Protein AF-0000000084669237 (afdb_homodimer)

Organism: Exserohilum turcicum (strain 28A) (NCBI:txid671987)

Nearest PDB structures (foldseek):
  3o2r-assembly2_D  TM=8.682E-01  e=1.484E-05  Campylobacter jejuni subsp. jejuni NCTC 11168 = ATCC 700819
  3n3w-assembly1_B  TM=8.280E-01  e=2.223E-05  Campylobacter jejuni subsp. jejuni NCTC 11168 = ATCC 700819
  9h4a-assembly1_B  TM=8.274E-01  e=2.721E-05  Arabidopsis thaliana
  6v5c-assembly1_A  TM=7.341E-01  e=4.710E-03  Homo sapiens
  3rv0-assembly1_A  TM=7.248E-01  e=1.057E-02  Vanderwaltozyma polyspora DSM 70294

Solvent-accessible surface area (backbone atoms only — not comparable to full-atom values): 15404 Å² total; per-residue (Å²): 126,83,77,84,43,68,42,65,48,31,69,46,81,70,83,51,58,64,41,55,54,37,17,31,23,35,62,42,14,30,70,69,27,91,85,39,83,67,56,54,58,32,16,50,55,38,14,57,38,5,45,28,49,50,45,33,65,54,33,54,63,42,58,75,65,69,61,53,55,67,54,49,54,47,46,46,54,59,60,67,24,49,70,46,28,22,49,41,22,54,75,57,49,51,56,79,63,48,43,56,36,76,83,63,73,75,77,76,51,52,66,58,30,18,38,31,50,23,2,43,48,22,29,49,25,59,63,63,68,57,36,60,69,58,45,49,51,29,38,54,55,48,49,58,82,62,127,125,83,78,85,42,69,41,64,48,33,70,45,80,70,85,52,56,65,41,56,55,38,16,32,25,35,62,43,14,29,70,69,27,90,86,40,82,66,55,53,58,30,16,50,55,39,15,56,39,6,45,28,49,49,45,32,66,55,34,54,62,42,59,76,66,69,60,53,54,68,55,48,54,49,47,45,55,59,58,69,25,48,70,47,28,22,49,39,22,54,74,59,50,52,57,79,63,48,43,56,36,78,82,63,72,75,77,77,51,50,68,57,30,18,39,32,51,22,2,43,48,24,30,48,26,60,63,62,70,57,38,61,68,60,44,50,51,30,38,54,54,47,49,60,82,61,129

pLDDT: mean 93.53, std 9.72, range [38.75, 98.88]

Sequence (294 aa):
MTERSVETILKYHFSNHELLEEALLAAGASVSSKDIQGDAKGNKRLALLGDSVLQEAVLEPWYNSKESTEEGHNRVKSLCGNKRLKEIAQRSGISDFIAKNPCQEGQVPQETAASTVEALVGAVYIDCGEDISKVHQVLEAIDFFKEMTERSVETILKYHFSNHELLEEALLAAGASVSSKDIQGDAKGNKRLALLGDSVLQEAVLEPWYNSKESTEEGHNRVKSLCGNKRLKEIAQRSGISDFIAKNPCQEGQVPQETAASTVEALVGAVYIDCGEDISKVHQVLEAIDFFKE

InterPro domains:
  IPR000999 Ribonuclease III domain [PF14622] (38-131)
  IPR000999 Ribonuclease III domain [PS50142] (3-129)
  IPR000999 Ribonuclease III domain [SM00535] (18-147)
  IPR000999 Ribonuclease III domain [cd00593] (43-140)
  IPR036389 Ribonuclease III, endonuclease domain superfamily [G3DSA:1.10.1520.10] (4-144)
  IPR036389 Ribonuclease III, endonuclease domain superfamily [SSF69065] (5-139)

Radius of gyration: 20.7 Å; Cα contacts (8 Å, |Δi|>4): 474; chains: 2; bounding box: 37×71×41 Å

Secondary structure (DSSP, 8-state):
-----HHHHHT---SSHHHHHHHTB-TTHHHH-TT--S-TTTTHHHHHHHHHHHHHHHHHHHHHHT--HHHHHHHHHHHHSHHHHHHHHHHHTGGGG-B--TT--SSPPHHHHHHHHHHHHHHHHHHTTS-HHHHHHHHHHTTTT--/-----HHHHHT---SSHHHHHHHTB-TTHHHH-TT--S-TTTTHHHHHHHHHHHHHHHHHHHHHHT--HHHHHHHHHHHHSHHHHHHHHHHHTGGGG-B--TT--SSPPHHHHHHHHHHHHHHHHHHTTS-HHHHHHHHHHTTTT--

Structure (mmCIF, N/CA/C/O backbone):
data_AF-0000000084669237-model_v1
#
loop_
_entity.id
_entity.type
_entity.pdbx_description
1 polymer 'RNase III domain-containing protein'
#
loop_
_atom_site.group_PDB
_atom_site.id
_atom_site.type_symbol
_atom_site.label_atom_id
_atom_site.label_alt_id
_atom_site.label_comp_id
_atom_site.label_asym_id
_atom_site.label_entity_id
_atom_site.label_seq_id
_atom_site.pdbx_PDB_ins_code
_atom_site.Cartn_x
_atom_site.Cartn_y
_atom_site.Cartn_z
_atom_site.occupancy
_atom_site.B_iso_or_equiv
_atom_site.auth_seq_id
_atom_site.auth_comp_id
_atom_site.auth_asym_id
_atom_site.auth_atom_id
_atom_sit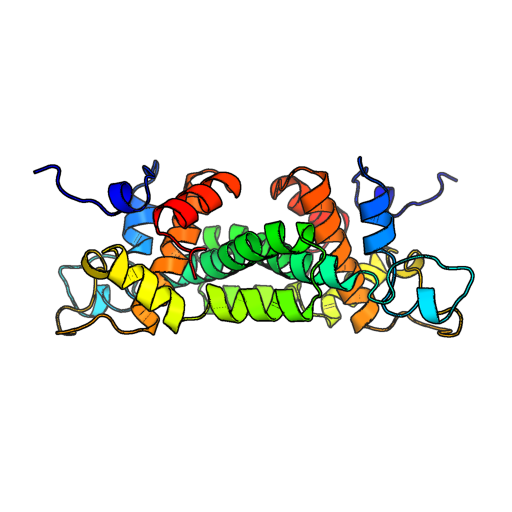e.pdbx_PDB_model_num
ATOM 1 N N . MET A 1 1 ? -21.984 30.344 11.141 1 38.75 1 MET A N 1
ATOM 2 C CA . MET A 1 1 ? -21.312 29.75 10 1 38.75 1 MET A CA 1
ATOM 3 C C . MET A 1 1 ? -20.484 28.531 10.438 1 38.75 1 MET A C 1
ATOM 5 O O . MET A 1 1 ? -19.625 28.656 11.312 1 38.75 1 MET A O 1
ATOM 9 N N . THR A 1 2 ? -20.984 27.344 10.336 1 49.69 2 THR A N 1
ATOM 10 C CA . THR A 1 2 ? -20.391 26.172 10.977 1 49.69 2 THR A CA 1
ATOM 11 C C . THR A 1 2 ? -18.922 26.031 10.602 1 49.69 2 THR A C 1
ATOM 13 O O . THR A 1 2 ? -18.547 26.188 9.438 1 49.69 2 THR A O 1
ATOM 16 N N . GLU A 1 3 ? -18 26.453 11.508 1 62.19 3 GLU A N 1
ATOM 17 C CA . GLU A 1 3 ? -16.547 26.5 11.297 1 62.19 3 GLU A CA 1
ATOM 18 C C . GLU A 1 3 ? -16.078 25.281 10.5 1 62.19 3 GLU A C 1
ATOM 20 O O . GLU A 1 3 ? -16.469 24.156 10.797 1 62.19 3 GLU A O 1
ATOM 25 N N . ARG A 1 4 ? -15.859 25.469 9.156 1 80 4 ARG A N 1
ATOM 26 C CA . ARG A 1 4 ? -15.32 24.438 8.289 1 80 4 ARG A CA 1
ATOM 27 C C . ARG A 1 4 ? -14.031 23.844 8.859 1 80 4 ARG A C 1
ATOM 29 O O . ARG A 1 4 ? -13.102 24.594 9.195 1 80 4 ARG A O 1
ATOM 36 N N . SER A 1 5 ? -14.156 22.641 9.25 1 91.88 5 SER A N 1
ATOM 37 C CA . SER A 1 5 ? -13 21.906 9.742 1 91.88 5 SER A CA 1
ATOM 38 C C . SER A 1 5 ? -12.547 20.859 8.727 1 91.88 5 SER A C 1
ATOM 40 O O . SER A 1 5 ? -13.266 20.547 7.773 1 91.88 5 SER A O 1
ATOM 42 N N . VAL A 1 6 ? -11.352 20.438 8.781 1 96.75 6 VAL A N 1
ATOM 43 C CA . VAL A 1 6 ? -10.844 19.359 7.938 1 96.75 6 VAL A CA 1
ATOM 44 C C . VAL A 1 6 ? -11.734 18.125 8.086 1 96.75 6 VAL A C 1
ATOM 46 O O . VAL A 1 6 ? -11.977 17.422 7.109 1 96.75 6 VAL A O 1
ATOM 49 N N . GLU A 1 7 ? -12.234 17.938 9.234 1 98.12 7 GLU A N 1
ATOM 50 C CA . GLU A 1 7 ? -13.117 16.797 9.484 1 98.12 7 GLU A CA 1
ATOM 51 C C . GLU A 1 7 ? -14.406 16.906 8.68 1 98.12 7 GLU A C 1
ATOM 53 O O . GLU A 1 7 ? -14.945 15.906 8.227 1 98.12 7 GLU A O 1
ATOM 58 N N . THR A 1 8 ? -14.906 18.156 8.531 1 97.75 8 THR A N 1
ATOM 59 C CA . THR A 1 8 ? -16.078 18.359 7.699 1 97.75 8 THR A CA 1
ATOM 60 C C . THR A 1 8 ? -15.766 18.062 6.238 1 97.75 8 THR A C 1
ATOM 62 O O . THR A 1 8 ? -16.562 17.438 5.535 1 97.75 8 THR A O 1
ATOM 65 N N . ILE A 1 9 ? -14.594 18.484 5.816 1 98 9 ILE A N 1
ATOM 66 C CA . ILE A 1 9 ? -14.164 18.234 4.445 1 98 9 ILE A CA 1
ATOM 67 C C . ILE A 1 9 ? -14.062 16.734 4.199 1 98 9 ILE A C 1
ATOM 69 O O . ILE A 1 9 ? -14.539 16.234 3.174 1 98 9 ILE A O 1
ATOM 73 N N . LEU A 1 10 ? -13.508 16 5.133 1 98.56 10 LEU A N 1
ATOM 74 C CA . LEU A 1 10 ? -13.258 14.57 5.008 1 98.56 10 LEU A CA 1
ATOM 75 C C . LEU A 1 10 ? -14.523 13.766 5.289 1 98.56 10 LEU A C 1
ATOM 77 O O . LEU A 1 10 ? -14.57 12.562 5.008 1 98.56 10 LEU A O 1
ATOM 81 N N . LYS A 1 11 ? -15.523 14.461 5.809 1 98.44 11 LYS A N 1
ATOM 82 C CA . LYS A 1 11 ? -16.703 13.758 6.312 1 98.44 11 LYS A CA 1
ATOM 83 C C . LYS A 1 11 ? -16.297 12.609 7.23 1 98.44 11 LYS A C 1
ATOM 85 O O . LYS A 1 11 ? -16.812 11.492 7.098 1 98.44 11 LYS A O 1
ATOM 90 N N . TYR A 1 12 ? -15.367 12.883 8.07 1 98.44 12 TYR A N 1
ATOM 91 C CA . TYR A 1 12 ? -14.805 11.922 9.008 1 98.44 12 TYR A CA 1
ATOM 92 C C . TYR A 1 12 ? -14.453 12.594 10.328 1 98.44 12 TYR A C 1
ATOM 94 O O . TYR A 1 12 ? -13.828 13.664 10.344 1 98.44 12 TYR A O 1
ATOM 102 N N . HIS A 1 13 ? -14.828 12.008 11.414 1 98.06 13 HIS A N 1
ATOM 103 C CA . HIS A 1 13 ? -14.508 12.539 12.742 1 98.06 13 HIS A CA 1
ATOM 104 C C . HIS A 1 13 ? -13.453 11.688 13.43 1 98.06 13 HIS A C 1
ATOM 106 O O . HIS A 1 13 ? -13.664 10.492 13.672 1 98.06 13 HIS A O 1
ATOM 112 N N . PHE A 1 14 ? -12.406 12.289 13.773 1 98.31 14 PHE A N 1
ATOM 113 C CA . PHE A 1 14 ? -11.289 11.578 14.391 1 98.31 14 PHE A CA 1
ATOM 114 C C . PHE A 1 14 ? -11.586 11.266 15.852 1 98.31 14 PHE A C 1
ATOM 116 O O . PHE A 1 14 ? -12.031 12.141 16.609 1 98.31 14 PHE A O 1
ATOM 123 N N . SER A 1 15 ? -11.375 10.055 16.219 1 98.31 15 SER A N 1
ATOM 124 C CA . SER A 1 15 ? -11.359 9.695 17.625 1 98.31 15 SER A CA 1
ATOM 125 C C . SER A 1 15 ? -10.102 10.211 18.312 1 98.31 15 SER A C 1
ATOM 127 O O . SER A 1 15 ? -10.156 10.711 19.438 1 98.31 15 SER A O 1
ATOM 129 N N . ASN A 1 16 ? -8.945 10.039 17.672 1 97.69 16 ASN A N 1
ATOM 130 C CA . ASN A 1 16 ? -7.66 10.562 18.109 1 97.69 16 ASN A CA 1
ATOM 131 C C . ASN A 1 16 ? -7.273 11.82 17.344 1 97.69 16 ASN A C 1
ATOM 133 O O . ASN A 1 16 ? -6.707 11.734 16.25 1 97.69 16 ASN A O 1
ATOM 137 N N . HIS A 1 17 ? -7.492 12.891 17.938 1 97.25 17 HIS A N 1
ATOM 138 C CA . HIS A 1 17 ? -7.277 14.164 17.25 1 97.25 17 HIS A CA 1
ATOM 139 C C . HIS A 1 17 ? -5.789 14.422 17.031 1 97.25 17 HIS A C 1
ATOM 141 O O . HIS A 1 17 ? -5.418 15.219 16.156 1 97.25 17 HIS A O 1
ATOM 147 N N . GLU A 1 18 ? -4.938 13.75 17.766 1 97 18 GLU A N 1
ATOM 148 C CA . GLU A 1 18 ? -3.502 13.906 17.562 1 97 18 GLU A CA 1
ATOM 149 C C . GLU A 1 18 ? -3.088 13.438 16.172 1 97 18 GLU A C 1
ATOM 151 O O . GLU A 1 18 ? -2.143 13.977 15.586 1 97 18 GLU A O 1
ATOM 156 N N . LEU A 1 19 ? -3.781 12.438 15.664 1 98.12 19 LEU A N 1
ATOM 157 C CA . LEU A 1 19 ? -3.51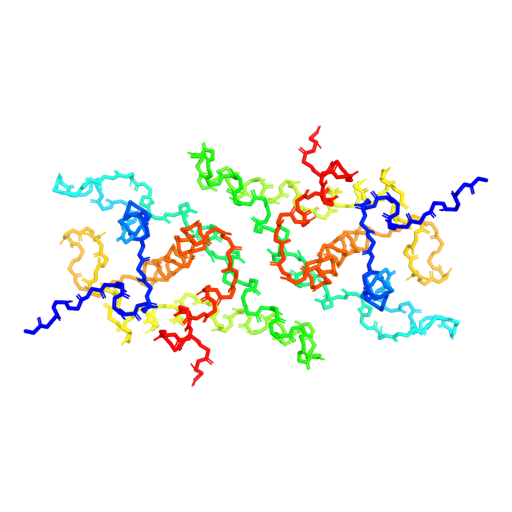6 11.953 14.312 1 98.12 19 LEU A CA 1
ATOM 158 C C . LEU A 1 19 ? -3.801 13.039 13.281 1 98.12 19 LEU A C 1
ATOM 160 O O . LEU A 1 19 ? -3.025 13.227 12.344 1 98.12 19 LEU A O 1
ATOM 164 N N . LEU A 1 20 ? -4.918 13.719 13.484 1 98.19 20 LEU A N 1
ATOM 165 C CA . LEU A 1 20 ? -5.273 14.812 12.578 1 98.19 20 LEU A CA 1
ATOM 166 C C . LEU A 1 20 ? -4.25 15.938 12.656 1 98.19 20 LEU A C 1
ATOM 168 O O . LEU A 1 20 ? -3.809 16.453 11.625 1 98.19 20 LEU A O 1
ATOM 172 N N . GLU A 1 21 ? -3.857 16.297 13.844 1 96.88 21 GLU A N 1
ATOM 173 C CA . GLU A 1 21 ? -2.869 17.359 14.039 1 96.88 21 GLU A CA 1
ATOM 174 C C . GLU A 1 21 ? -1.545 17 13.367 1 96.88 21 GLU A C 1
ATOM 176 O O . GLU A 1 21 ? -0.938 17.844 12.695 1 96.88 21 GLU A O 1
ATOM 181 N N . GLU A 1 22 ? -1.129 15.773 13.555 1 97.31 22 GLU A N 1
ATOM 182 C CA . GLU A 1 22 ? 0.102 15.32 12.906 1 97.31 22 GLU A CA 1
ATOM 183 C C . GLU A 1 22 ? -0.018 15.375 11.391 1 97.31 22 GLU A C 1
ATOM 185 O O . GLU A 1 22 ? 0.912 15.797 10.703 1 97.31 22 GLU A O 1
ATOM 190 N N . ALA A 1 23 ? -1.169 14.93 10.836 1 98.5 23 ALA A N 1
ATOM 191 C CA . ALA A 1 23 ? -1.369 14.875 9.391 1 98.5 23 ALA A CA 1
ATOM 192 C C . ALA A 1 23 ? -1.274 16.266 8.773 1 98.5 23 ALA A C 1
ATOM 194 O O . ALA A 1 23 ? -0.816 16.406 7.633 1 98.5 23 ALA A O 1
ATOM 195 N N . LEU A 1 24 ? -1.649 17.281 9.555 1 97.69 24 LEU A N 1
ATOM 196 C CA . LEU A 1 24 ? -1.737 18.641 9.016 1 97.69 24 LEU A CA 1
ATOM 197 C C . LEU A 1 24 ? -0.441 19.406 9.266 1 97.69 24 LEU A C 1
ATOM 199 O O . LEU A 1 24 ? -0.297 20.547 8.82 1 97.69 24 LEU A O 1
ATOM 203 N N . LEU A 1 25 ? 0.501 18.812 9.898 1 96.62 25 LEU A N 1
ATOM 204 C CA . LEU A 1 25 ? 1.749 19.484 10.242 1 96.62 25 LEU A CA 1
ATOM 205 C C . LEU A 1 25 ? 2.787 19.312 9.141 1 96.62 25 LEU A C 1
ATOM 207 O O . LEU A 1 25 ? 3.328 18.219 8.969 1 96.62 25 LEU A O 1
ATOM 211 N N . ALA A 1 26 ? 3.096 20.297 8.43 1 95 26 ALA A N 1
ATOM 212 C CA . ALA A 1 26 ? 4.117 20.25 7.387 1 95 26 ALA A CA 1
ATOM 213 C C . ALA A 1 26 ? 5.496 19.984 7.984 1 95 26 ALA A C 1
ATOM 215 O O . ALA A 1 26 ? 5.816 20.484 9.07 1 95 26 ALA A O 1
ATOM 216 N N . ALA A 1 27 ? 6.305 19.328 7.234 1 92.38 27 ALA A N 1
ATOM 217 C CA . ALA A 1 27 ? 7.684 19.094 7.656 1 92.38 27 ALA A CA 1
ATOM 218 C C . ALA A 1 27 ? 8.43 20.406 7.844 1 92.38 27 ALA A C 1
ATOM 220 O O . ALA A 1 27 ? 8.344 21.297 6.996 1 92.38 27 ALA A O 1
ATOM 221 N N . GLY A 1 28 ? 9.07 20.531 8.984 1 90.44 28 GLY A N 1
ATOM 222 C CA . GLY A 1 28 ? 9.891 21.703 9.25 1 90.44 28 GLY A CA 1
ATOM 223 C C . GLY A 1 28 ? 9.117 22.844 9.875 1 90.44 28 GLY A C 1
ATOM 224 O O . GLY A 1 28 ? 9.711 23.828 10.312 1 90.44 28 GLY A O 1
ATOM 225 N N . ALA A 1 29 ? 7.82 22.766 9.914 1 88.75 29 ALA A N 1
ATOM 226 C CA . ALA A 1 29 ? 6.992 23.875 10.406 1 88.75 29 ALA A CA 1
ATOM 227 C C . ALA A 1 29 ? 7.301 24.172 11.875 1 88.75 29 ALA A C 1
ATOM 229 O O . ALA A 1 29 ? 7.402 25.344 12.266 1 88.75 29 ALA A O 1
ATOM 230 N N . SER A 1 30 ? 7.484 23.141 12.664 1 87.19 30 SER A N 1
ATOM 231 C CA . SER A 1 30 ? 7.711 23.312 14.094 1 87.19 30 SER A CA 1
ATOM 232 C C . SER A 1 30 ? 9.094 23.891 14.367 1 87.19 30 SER A C 1
ATOM 234 O O . SER A 1 30 ? 9.336 24.453 15.445 1 87.19 30 SER A O 1
ATOM 236 N N . VAL A 1 31 ? 9.93 23.734 13.469 1 86.19 31 VAL A N 1
ATOM 237 C CA . VAL A 1 31 ? 11.289 24.25 13.602 1 86.19 31 VAL A CA 1
ATOM 238 C C . VAL A 1 31 ? 11.312 25.719 13.219 1 86.19 31 VAL A C 1
ATOM 240 O O . VAL A 1 31 ? 12.008 26.531 13.852 1 86.19 31 VAL A O 1
ATOM 243 N N . SER A 1 32 ? 10.547 26 12.281 1 85.31 32 SER A N 1
ATOM 244 C CA . SER A 1 32 ? 10.578 27.344 11.703 1 85.31 32 SER A CA 1
ATOM 245 C C . SER A 1 32 ? 9.75 28.328 12.523 1 85.31 32 SER A C 1
ATOM 247 O O . SER A 1 32 ? 9.922 29.547 12.406 1 85.31 32 SER A O 1
ATOM 249 N N . SER A 1 33 ? 8.852 27.797 13.312 1 82.44 33 SER A N 1
ATOM 250 C CA . SER A 1 33 ? 8 28.656 14.117 1 82.44 33 SER A CA 1
ATOM 251 C C . SER A 1 33 ? 7.898 28.156 15.555 1 82.44 33 SER A C 1
ATOM 253 O O . SER A 1 33 ? 7.543 27 15.789 1 82.44 33 SER A O 1
ATOM 255 N N . LYS A 1 34 ? 8.117 28.969 16.484 1 81.5 34 LYS A N 1
ATOM 256 C CA . LYS A 1 34 ? 8.078 28.594 17.891 1 81.5 34 LYS A CA 1
ATOM 257 C C . LYS A 1 34 ? 6.645 28.344 18.359 1 81.5 34 LYS A C 1
ATOM 259 O O . LYS A 1 34 ? 6.418 27.688 19.375 1 81.5 34 LYS A O 1
ATOM 264 N N . ASP A 1 35 ? 5.707 28.859 17.547 1 85.69 35 ASP A N 1
ATOM 265 C CA . ASP A 1 35 ? 4.309 28.766 17.953 1 85.69 35 ASP A CA 1
ATOM 266 C C . ASP A 1 35 ? 3.707 27.422 17.531 1 85.69 35 ASP A C 1
ATOM 268 O O . ASP A 1 35 ? 2.617 27.062 17.969 1 85.69 35 ASP A O 1
ATOM 272 N N . ILE A 1 36 ? 4.414 26.844 16.641 1 84.62 36 ILE A N 1
ATOM 273 C CA . ILE A 1 36 ? 3.934 25.562 16.156 1 84.62 36 ILE A CA 1
ATOM 274 C C . ILE A 1 36 ? 4.695 24.438 16.844 1 84.62 36 ILE A C 1
ATOM 276 O O . ILE A 1 36 ? 5.926 24.375 16.781 1 84.62 36 ILE A O 1
ATOM 280 N N . GLN A 1 37 ? 3.941 23.5 17.469 1 83.88 37 GLN A N 1
ATOM 281 C CA . GLN A 1 37 ? 4.555 22.375 18.156 1 83.88 37 GLN A CA 1
ATOM 282 C C . GLN A 1 37 ? 4.426 21.094 17.328 1 83.88 37 GLN A C 1
ATOM 284 O O . GLN A 1 37 ? 3.484 20.938 16.547 1 83.88 37 GLN A O 1
ATOM 289 N N . GLY A 1 38 ? 5.422 20.188 17.547 1 86.44 38 GLY A N 1
ATOM 290 C CA . GLY A 1 38 ? 5.359 18.906 16.859 1 86.44 38 GLY A CA 1
ATOM 291 C C . GLY A 1 38 ? 6.719 18.422 16.406 1 86.44 38 GLY A C 1
ATOM 292 O O . GLY A 1 38 ? 7.734 19.078 16.625 1 86.44 38 GLY A O 1
ATOM 293 N N . ASP A 1 39 ? 6.617 17.281 15.805 1 87.06 39 ASP A N 1
ATOM 294 C CA . ASP A 1 39 ? 7.828 16.656 15.297 1 87.06 39 ASP A CA 1
ATOM 295 C C . ASP A 1 39 ? 8.414 17.438 14.125 1 87.06 39 ASP A C 1
ATOM 297 O O . ASP A 1 39 ? 7.672 17.922 13.258 1 87.06 39 ASP A O 1
ATOM 301 N N . ALA A 1 40 ? 9.68 17.625 14.109 1 88.38 40 ALA A N 1
ATOM 302 C CA . ALA A 1 40 ? 10.352 18.344 13.031 1 88.38 40 ALA A CA 1
ATOM 303 C C . ALA A 1 40 ? 10.031 17.719 11.672 1 88.38 40 ALA A C 1
ATOM 305 O O . ALA A 1 40 ? 10 18.422 10.656 1 88.38 40 ALA A O 1
ATOM 306 N N . LYS A 1 41 ? 9.75 16.453 11.68 1 91.88 41 LYS A N 1
ATOM 307 C CA . LYS A 1 41 ? 9.484 15.75 10.43 1 91.88 41 LYS A CA 1
ATOM 308 C C . LYS A 1 41 ? 8.016 15.875 10.031 1 91.88 41 LYS A C 1
ATOM 310 O O . LYS A 1 41 ? 7.629 15.477 8.93 1 91.88 41 LYS A O 1
ATOM 315 N N . GLY A 1 42 ? 7.219 16.453 10.883 1 95.38 42 GLY A N 1
ATOM 316 C CA . GLY A 1 42 ? 5.824 16.734 10.57 1 95.38 42 GLY A CA 1
ATOM 317 C C . GLY A 1 42 ? 5.027 15.477 10.273 1 95.38 42 GLY A C 1
ATOM 318 O O . GLY A 1 42 ? 5.047 14.523 11.047 1 95.38 42 GLY A O 1
ATOM 319 N N . ASN A 1 43 ? 4.461 15.539 9.109 1 97.62 43 ASN A N 1
ATOM 320 C CA . ASN A 1 43 ? 3.52 14.469 8.789 1 97.62 43 ASN A CA 1
ATOM 321 C C . ASN A 1 43 ? 4.164 13.398 7.922 1 97.62 43 ASN A C 1
ATOM 323 O O . ASN A 1 43 ? 3.469 12.539 7.367 1 97.62 43 ASN A O 1
ATOM 327 N N . LYS A 1 44 ? 5.438 13.328 7.781 1 98.12 44 LYS A N 1
ATOM 328 C CA . LYS A 1 44 ? 6.105 12.492 6.789 1 98.12 44 LYS A CA 1
ATOM 329 C C . LYS A 1 44 ? 5.93 11.016 7.102 1 98.12 44 LYS A C 1
ATOM 331 O O . LYS A 1 44 ? 5.809 10.188 6.191 1 98.12 44 LYS A O 1
ATOM 336 N N . ARG A 1 45 ? 5.922 10.688 8.383 1 98 45 ARG A N 1
ATOM 337 C CA . ARG A 1 45 ? 5.719 9.281 8.727 1 98 45 ARG A CA 1
ATOM 338 C C . ARG A 1 45 ? 4.305 8.828 8.367 1 98 45 ARG A C 1
ATOM 340 O O . ARG A 1 45 ? 4.125 7.773 7.754 1 98 45 ARG A O 1
ATOM 347 N N . LEU A 1 46 ? 3.326 9.609 8.688 1 98.25 46 LEU A N 1
ATOM 348 C CA . LEU A 1 46 ? 1.952 9.305 8.312 1 98.25 46 LEU A CA 1
ATOM 349 C C . LEU A 1 46 ? 1.802 9.258 6.797 1 98.25 46 LEU A C 1
ATOM 351 O O . LEU A 1 46 ? 1.065 8.422 6.266 1 98.25 46 LEU A O 1
ATOM 355 N N . ALA A 1 47 ? 2.475 10.195 6.16 1 98.81 47 ALA A N 1
ATOM 356 C CA . ALA A 1 47 ? 2.4 10.266 4.703 1 98.81 47 ALA A CA 1
ATOM 357 C C . ALA A 1 47 ? 2.949 8.992 4.062 1 98.81 47 ALA A C 1
ATOM 359 O O . ALA A 1 47 ? 2.406 8.508 3.064 1 98.81 47 ALA A O 1
ATOM 360 N N . LEU A 1 48 ? 4.027 8.516 4.625 1 98.69 48 LEU A N 1
ATOM 361 C CA . LEU A 1 48 ? 4.609 7.289 4.094 1 98.69 48 LEU A CA 1
ATOM 362 C C . LEU A 1 48 ? 3.625 6.129 4.211 1 98.69 48 LEU A C 1
ATOM 364 O O . LEU A 1 48 ? 3.4 5.398 3.244 1 98.69 48 LEU A O 1
ATOM 368 N N . LEU A 1 49 ? 3.047 5.988 5.359 1 98.5 49 LEU A N 1
ATOM 369 C CA . LEU A 1 49 ? 2.008 4.98 5.535 1 98.5 49 LEU A CA 1
ATOM 370 C C . LEU A 1 49 ? 0.816 5.262 4.625 1 98.5 49 LEU A C 1
ATOM 372 O O . LEU A 1 49 ? 0.32 4.359 3.947 1 98.5 49 LEU A O 1
ATOM 376 N N . GLY A 1 50 ? 0.39 6.504 4.613 1 98.75 50 GLY A N 1
ATOM 377 C CA . GLY A 1 50 ? -0.761 6.91 3.82 1 98.75 50 GLY A CA 1
ATOM 378 C C . GLY A 1 50 ? -0.588 6.645 2.338 1 98.75 50 GLY A C 1
ATOM 379 O O . GLY A 1 50 ? -1.554 6.316 1.644 1 98.75 50 GLY A O 1
ATOM 380 N N . ASP A 1 51 ? 0.636 6.824 1.884 1 98.56 51 ASP A N 1
ATOM 381 C CA . ASP A 1 51 ? 0.931 6.547 0.481 1 98.56 51 ASP A CA 1
ATOM 382 C C . ASP A 1 51 ? 0.625 5.09 0.132 1 98.56 51 ASP A C 1
ATOM 384 O O . ASP A 1 51 ? -0.005 4.812 -0.89 1 98.56 51 ASP A O 1
ATOM 388 N N . SER A 1 52 ? 1.038 4.176 0.953 1 98.19 52 SER A N 1
ATOM 389 C CA . SER A 1 52 ? 0.765 2.762 0.708 1 98.19 52 SER A CA 1
ATOM 390 C C . SER A 1 52 ? -0.729 2.467 0.788 1 98.19 52 SER A C 1
ATOM 392 O O . SER A 1 52 ? -1.259 1.703 -0.022 1 98.19 52 SER A O 1
ATOM 394 N N . VAL A 1 53 ? -1.418 3.068 1.711 1 98.5 53 VAL A N 1
ATOM 395 C CA . VAL A 1 53 ? -2.854 2.869 1.882 1 98.5 53 VAL A CA 1
ATOM 396 C C . VAL A 1 53 ? -3.6 3.416 0.667 1 98.5 53 VAL A C 1
ATOM 398 O O . VAL A 1 53 ? -4.555 2.799 0.187 1 98.5 53 VAL A O 1
ATOM 401 N N . LEU A 1 54 ? -3.158 4.531 0.234 1 98.56 54 LEU A N 1
ATOM 402 C CA . LEU A 1 54 ? -3.766 5.172 -0.928 1 98.56 54 LEU A CA 1
ATOM 403 C C . LEU A 1 54 ? -3.643 4.285 -2.162 1 98.56 54 LEU A C 1
ATOM 405 O O . LEU A 1 54 ? -4.605 4.125 -2.916 1 98.56 54 LEU A O 1
ATOM 409 N N . GLN A 1 55 ? -2.473 3.742 -2.375 1 98.38 55 GLN A N 1
ATOM 410 C CA . GLN A 1 55 ? -2.26 2.85 -3.508 1 98.38 55 GLN A CA 1
ATOM 411 C C . GLN A 1 55 ? -3.162 1.622 -3.416 1 98.38 55 GLN A C 1
ATOM 413 O O . GLN A 1 55 ? -3.748 1.198 -4.418 1 98.38 55 GLN A O 1
ATOM 418 N N . GLU A 1 56 ? -3.24 1.097 -2.25 1 97.69 56 GLU A N 1
ATOM 419 C CA . GLU A 1 56 ? -4.137 -0.037 -2.045 1 97.69 56 GLU A CA 1
ATOM 420 C C . GLU A 1 56 ? -5.582 0.337 -2.371 1 97.69 56 GLU A C 1
ATOM 422 O O . GLU A 1 56 ? -6.297 -0.434 -3.014 1 97.69 56 GLU A O 1
ATOM 427 N N . ALA A 1 57 ? -5.988 1.476 -1.93 1 97.56 57 ALA A N 1
ATOM 428 C CA . ALA A 1 57 ? -7.355 1.948 -2.139 1 97.56 57 ALA A CA 1
ATOM 429 C C . ALA A 1 57 ? -7.656 2.109 -3.625 1 97.56 57 ALA A C 1
ATOM 431 O O . ALA A 1 57 ? -8.812 1.985 -4.047 1 97.56 57 ALA A O 1
ATOM 432 N N . VAL A 1 58 ? -6.684 2.418 -4.406 1 97.75 58 VAL A N 1
ATOM 433 C CA . VAL A 1 58 ? -6.836 2.592 -5.848 1 97.75 58 VAL A CA 1
ATOM 434 C C . VAL A 1 58 ? -6.816 1.229 -6.539 1 97.75 58 VAL A C 1
ATOM 436 O O . VAL A 1 58 ? -7.605 0.979 -7.453 1 97.75 58 VAL A O 1
ATOM 439 N N . LEU A 1 59 ? -5.977 0.372 -6.031 1 98.25 59 LEU A N 1
ATOM 440 C CA . LEU A 1 59 ? -5.688 -0.857 -6.762 1 98.25 59 LEU A CA 1
ATOM 441 C C . LEU A 1 59 ? -6.746 -1.919 -6.477 1 98.25 59 LEU A C 1
ATOM 443 O O . LEU A 1 59 ? -7 -2.785 -7.316 1 98.25 59 LEU A O 1
ATOM 447 N N . GLU A 1 60 ? -7.34 -1.824 -5.316 1 96.38 60 GLU A N 1
ATOM 448 C CA . GLU A 1 60 ? -8.352 -2.83 -4.988 1 96.38 60 GLU A CA 1
ATOM 449 C C . GLU A 1 60 ? -9.516 -2.785 -5.973 1 96.38 60 GLU A C 1
ATOM 451 O O . GLU A 1 60 ? -9.836 -3.793 -6.605 1 96.38 60 GLU A O 1
ATOM 456 N N . PRO A 1 61 ? -10.172 -1.629 -6.172 1 95.06 61 PRO A N 1
ATOM 457 C CA . PRO A 1 61 ? -11.234 -1.583 -7.184 1 95.06 61 PRO A CA 1
ATOM 458 C C . PRO A 1 61 ? -10.719 -1.865 -8.594 1 95.06 61 PRO A C 1
ATOM 460 O O . PRO A 1 61 ? -11.438 -2.441 -9.414 1 95.06 61 PRO A O 1
ATOM 463 N N . TRP A 1 62 ? -9.516 -1.454 -8.898 1 96.81 62 TRP A N 1
ATOM 464 C CA . TRP A 1 62 ? -8.906 -1.756 -10.188 1 96.81 62 TRP A CA 1
ATOM 465 C C . TRP A 1 62 ? -8.859 -3.262 -10.43 1 96.81 62 TRP A C 1
ATOM 467 O O . TRP A 1 62 ? -9.188 -3.732 -11.516 1 96.81 62 TRP A O 1
ATOM 477 N N . TYR A 1 63 ? -8.398 -4.035 -9.438 1 97.31 63 TYR A N 1
ATOM 478 C CA . TYR A 1 63 ? -8.297 -5.48 -9.594 1 97.31 63 TYR A CA 1
ATOM 479 C C . TYR A 1 63 ? -9.641 -6.086 -10 1 97.31 63 TYR A C 1
ATOM 481 O O . TYR A 1 63 ? -9.695 -6.969 -10.852 1 97.31 63 TYR A O 1
ATOM 489 N N . ASN A 1 64 ? -10.672 -5.562 -9.43 1 93.69 64 ASN A N 1
ATOM 490 C CA . ASN A 1 64 ? -12.008 -6.07 -9.703 1 93.69 64 ASN A CA 1
ATOM 491 C C . ASN A 1 64 ? -12.477 -5.695 -11.109 1 93.69 64 ASN A C 1
ATOM 493 O O . ASN A 1 64 ? -13.398 -6.312 -11.648 1 93.69 64 ASN A O 1
ATOM 497 N N . SER A 1 65 ? -11.867 -4.715 -11.711 1 93.56 65 SER A N 1
ATOM 498 C CA . SER A 1 65 ? -12.234 -4.262 -13.047 1 93.56 65 SER A CA 1
ATOM 499 C C . SER A 1 65 ? -11.641 -5.172 -14.125 1 93.56 65 SER A C 1
ATOM 501 O O . SER A 1 65 ? -12.031 -5.094 -15.289 1 93.56 65 SER A O 1
ATOM 503 N N . LYS A 1 66 ? -10.672 -5.996 -13.797 1 92.56 66 LYS A N 1
ATOM 504 C CA . LYS A 1 66 ? -10 -6.949 -14.68 1 92.56 66 LYS A CA 1
ATOM 505 C C . LYS A 1 66 ? -9.156 -6.23 -15.727 1 92.56 66 LYS A C 1
ATOM 507 O O . LYS A 1 66 ? -8.773 -6.828 -16.734 1 92.56 66 LYS A O 1
ATOM 512 N N . GLU A 1 67 ? -8.977 -4.891 -15.547 1 95.69 67 GLU A N 1
ATOM 513 C CA . GLU A 1 67 ? -8.055 -4.152 -16.406 1 95.69 67 GLU A CA 1
ATOM 514 C C . GLU A 1 67 ? -6.637 -4.691 -16.281 1 95.69 67 GLU A C 1
ATOM 516 O O . GLU A 1 67 ? -6.305 -5.375 -15.32 1 95.69 67 GLU A O 1
ATOM 521 N N . SER A 1 68 ? -5.785 -4.348 -17.234 1 96.75 68 SER A N 1
ATOM 522 C CA . SER A 1 68 ? -4.422 -4.859 -17.281 1 96.75 68 SER A CA 1
ATOM 523 C C . SER A 1 68 ? -3.561 -4.254 -16.172 1 96.75 68 SER A C 1
ATOM 525 O O . SER A 1 68 ? -3.93 -3.238 -15.586 1 96.75 68 SER A O 1
ATOM 527 N N . THR A 1 69 ? -2.453 -4.852 -15.898 1 97.25 69 THR A N 1
ATOM 528 C CA . THR A 1 69 ? -1.503 -4.332 -14.922 1 97.25 69 THR A CA 1
ATOM 529 C C . THR A 1 69 ? -0.999 -2.953 -15.336 1 97.25 69 THR A C 1
ATOM 531 O O . THR A 1 69 ? -0.792 -2.08 -14.492 1 97.25 69 THR A O 1
ATOM 534 N N . GLU A 1 70 ? -0.798 -2.834 -16.625 1 97.31 70 GLU A N 1
ATOM 535 C CA . GLU A 1 70 ? -0.402 -1.525 -17.141 1 97.31 70 GLU A CA 1
ATOM 536 C C . GLU A 1 70 ? -1.424 -0.456 -16.766 1 97.31 70 GLU A C 1
ATOM 538 O O . GLU A 1 70 ? -1.056 0.64 -16.328 1 97.31 70 GLU A O 1
ATOM 543 N N . GLU A 1 71 ? -2.619 -0.762 -16.906 1 97.56 71 GLU A N 1
ATOM 544 C CA . GLU A 1 71 ? -3.674 0.171 -16.516 1 97.56 71 GLU A CA 1
ATOM 545 C C . GLU A 1 71 ? -3.662 0.434 -15.016 1 97.56 71 GLU A C 1
ATOM 547 O O . GLU A 1 71 ? -3.916 1.558 -14.578 1 97.56 71 GLU A O 1
ATOM 552 N N . GLY A 1 72 ? -3.377 -0.599 -14.227 1 98 72 GLY A N 1
ATOM 553 C CA . GLY A 1 72 ? -3.234 -0.425 -12.789 1 98 72 GLY A CA 1
ATOM 554 C C . GLY A 1 72 ? -2.131 0.545 -12.414 1 98 72 GLY A C 1
ATOM 555 O O . GLY A 1 72 ? -2.35 1.466 -11.625 1 98 72 GLY A O 1
ATOM 556 N N . HIS A 1 73 ? -0.986 0.32 -13.062 1 97.69 73 HIS A N 1
ATOM 557 C CA . HIS A 1 73 ? 0.133 1.227 -12.836 1 97.69 73 HIS A CA 1
ATOM 558 C C . HIS A 1 73 ? -0.228 2.656 -13.227 1 97.69 73 HIS A C 1
ATOM 560 O O . HIS A 1 73 ? 0.093 3.602 -12.5 1 97.69 73 HIS A O 1
ATOM 566 N N . ASN A 1 74 ? -0.878 2.76 -14.32 1 97.38 74 ASN A N 1
ATOM 567 C CA . ASN A 1 74 ? -1.271 4.078 -14.812 1 97.38 74 ASN A CA 1
ATOM 568 C C . ASN A 1 74 ? -2.262 4.754 -13.867 1 97.38 74 ASN A C 1
ATOM 570 O O . ASN A 1 74 ? -2.201 5.969 -13.664 1 97.38 74 ASN A O 1
ATOM 574 N N . ARG A 1 75 ? -3.137 4 -13.328 1 96.5 75 ARG A N 1
ATOM 575 C CA . ARG A 1 75 ? -4.113 4.535 -12.391 1 96.5 75 ARG A CA 1
ATOM 576 C C . ARG A 1 75 ? -3.432 5.074 -11.133 1 96.5 75 ARG A C 1
ATOM 578 O O . ARG A 1 75 ? -3.762 6.164 -10.664 1 96.5 75 ARG A O 1
ATOM 585 N N . VAL A 1 76 ? -2.504 4.312 -10.609 1 97.62 76 VAL A N 1
ATOM 586 C CA . VAL A 1 76 ? -1.762 4.75 -9.43 1 97.62 76 VAL A CA 1
ATOM 587 C C . VAL A 1 76 ? -1.004 6.039 -9.742 1 97.62 76 VAL A C 1
ATOM 589 O O . VAL A 1 76 ? -1.099 7.02 -9.008 1 97.62 76 VAL A O 1
ATOM 592 N N . LYS A 1 77 ? -0.326 6.027 -10.844 1 96.94 77 LYS A N 1
ATOM 593 C CA . LYS A 1 77 ? 0.457 7.191 -11.25 1 96.94 77 LYS A CA 1
ATOM 594 C C . LYS A 1 77 ? -0.43 8.422 -11.406 1 96.94 77 LYS A C 1
ATOM 596 O O . LYS A 1 77 ? -0.063 9.516 -10.977 1 96.94 77 LYS A O 1
ATOM 601 N N . SER A 1 78 ? -1.553 8.25 -11.992 1 96.19 78 SER A N 1
ATOM 602 C CA . SER A 1 78 ? -2.451 9.359 -12.305 1 96.19 78 SER A CA 1
ATOM 603 C C . SER A 1 78 ? -3.182 9.844 -11.055 1 96.19 78 SER A C 1
ATOM 605 O O . SER A 1 78 ? -3.344 11.055 -10.859 1 96.19 78 SER A O 1
ATOM 607 N N . LEU A 1 79 ? -3.602 8.945 -10.219 1 97.69 79 LEU A N 1
ATOM 608 C CA . LEU A 1 79 ? -4.473 9.305 -9.102 1 97.69 79 LEU A CA 1
ATOM 609 C C . LEU A 1 79 ? -3.654 9.648 -7.867 1 97.69 79 LEU A C 1
ATOM 611 O O . LEU A 1 79 ? -4.086 10.453 -7.035 1 97.69 79 LEU A O 1
ATOM 615 N N . CYS A 1 80 ? -2.496 9.016 -7.766 1 98.19 80 CYS A N 1
ATOM 616 C CA . CYS A 1 80 ? -1.736 9.156 -6.527 1 98.19 80 CYS A CA 1
ATOM 617 C C . CYS A 1 80 ? -0.535 10.078 -6.73 1 98.19 80 CYS A C 1
ATOM 619 O O . CYS A 1 80 ? 0.29 10.227 -5.828 1 98.19 80 CYS A O 1
ATOM 621 N N . GLY A 1 81 ? -0.439 10.641 -7.879 1 97.62 81 GLY A N 1
ATOM 622 C CA . GLY A 1 81 ? 0.676 11.531 -8.156 1 97.62 81 GLY A CA 1
ATOM 623 C C . GLY A 1 81 ? 0.592 12.844 -7.402 1 97.62 81 GLY A C 1
ATOM 624 O O . GLY A 1 81 ? -0.502 13.312 -7.07 1 97.62 81 GLY A O 1
ATOM 625 N N . ASN A 1 82 ? 1.758 13.438 -7.23 1 97.81 82 ASN A N 1
ATOM 626 C CA . ASN A 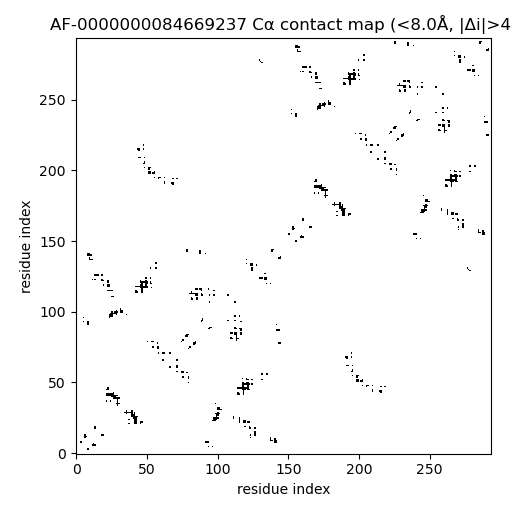1 82 ? 1.839 14.656 -6.438 1 97.81 82 ASN A CA 1
ATOM 627 C C . ASN A 1 82 ? 0.991 15.773 -7.039 1 97.81 82 ASN A C 1
ATOM 629 O O . ASN A 1 82 ? 0.329 16.516 -6.312 1 97.81 82 ASN A O 1
ATOM 633 N N . LYS A 1 83 ? 1.032 15.953 -8.281 1 97.06 83 LYS A N 1
ATOM 634 C CA . LYS A 1 83 ? 0.266 17.016 -8.93 1 97.06 83 LYS A CA 1
ATOM 635 C C . LYS A 1 83 ? -1.228 16.859 -8.664 1 97.06 83 LYS A C 1
ATOM 637 O O . LYS A 1 83 ? -1.905 17.828 -8.312 1 97.06 83 LYS A O 1
ATOM 642 N N . ARG A 1 84 ? -1.729 15.695 -8.828 1 97.81 84 ARG A N 1
ATOM 643 C CA . ARG A 1 84 ? -3.143 15.422 -8.594 1 97.81 84 ARG A CA 1
ATOM 644 C C . ARG A 1 84 ? -3.508 15.625 -7.129 1 97.81 84 ARG A C 1
ATOM 646 O O . ARG A 1 84 ? -4.543 16.203 -6.816 1 97.81 84 ARG A O 1
ATOM 653 N N . LEU A 1 85 ? -2.688 15.148 -6.262 1 98.44 85 LEU A N 1
ATOM 654 C CA . LEU A 1 85 ? -2.953 15.266 -4.832 1 98.44 85 LEU A CA 1
ATOM 655 C C . LEU A 1 85 ? -2.934 16.719 -4.391 1 98.44 85 LEU A C 1
ATOM 657 O O . LEU A 1 85 ? -3.723 17.125 -3.535 1 98.44 85 LEU A O 1
ATOM 661 N N . LYS A 1 86 ? -2.01 17.469 -4.98 1 97.88 86 LYS A N 1
ATOM 662 C CA . LYS A 1 86 ? -2.018 18.906 -4.727 1 97.88 86 LYS A CA 1
ATOM 663 C C . LYS A 1 86 ? -3.336 19.531 -5.168 1 97.88 86 LYS A C 1
ATOM 665 O O . LYS A 1 86 ? -3.912 20.359 -4.445 1 97.88 86 LYS A O 1
ATOM 670 N N . GLU A 1 87 ? -3.816 19.188 -6.305 1 97.69 87 GLU A N 1
ATOM 671 C CA . GLU A 1 87 ? -5.082 19.703 -6.809 1 97.69 87 GLU A CA 1
ATOM 672 C C . GLU A 1 87 ? -6.238 19.359 -5.875 1 97.69 87 GLU A C 1
ATOM 674 O O . GLU A 1 87 ? -7.121 20.188 -5.637 1 97.69 87 GLU A O 1
ATOM 679 N N . ILE A 1 88 ? -6.23 18.188 -5.352 1 98.19 88 ILE A N 1
ATOM 680 C CA . ILE A 1 88 ? -7.266 17.734 -4.426 1 98.19 88 ILE A CA 1
ATOM 681 C C . ILE A 1 88 ? -7.207 18.562 -3.146 1 98.19 88 ILE A C 1
ATOM 683 O O . ILE A 1 88 ? -8.242 19.016 -2.643 1 98.19 88 ILE A O 1
ATOM 687 N N . ALA A 1 89 ? -6.004 18.734 -2.633 1 97.94 89 ALA A N 1
ATOM 688 C CA . ALA A 1 89 ? -5.84 19.547 -1.422 1 97.94 89 ALA A CA 1
ATOM 689 C C . ALA A 1 89 ? -6.375 20.953 -1.621 1 97.94 89 ALA A C 1
ATOM 691 O O . ALA A 1 89 ? -7.062 21.5 -0.75 1 97.94 89 ALA A O 1
ATOM 692 N N . GLN A 1 90 ? -6.109 21.5 -2.758 1 96.62 90 GLN A N 1
ATOM 693 C CA . GLN A 1 90 ? -6.516 22.875 -3.057 1 96.62 90 GLN A CA 1
ATOM 694 C C . GLN A 1 90 ? -8.023 22.953 -3.27 1 96.62 90 GLN A C 1
ATOM 696 O O . GLN A 1 90 ? -8.695 23.781 -2.648 1 96.62 90 GLN A O 1
ATOM 701 N N . ARG A 1 91 ? -8.562 22.125 -4.047 1 96.69 91 ARG A N 1
ATOM 702 C CA . ARG A 1 91 ? -9.977 22.203 -4.414 1 96.69 91 ARG A CA 1
ATOM 703 C C . ARG A 1 91 ? -10.875 21.875 -3.227 1 96.69 91 ARG A C 1
ATOM 705 O O . ARG A 1 91 ? -11.953 22.438 -3.084 1 96.69 91 ARG A O 1
ATOM 712 N N . SER A 1 92 ? -10.43 20.984 -2.387 1 97 92 SER A N 1
ATOM 713 C CA . SER A 1 92 ? -11.242 20.578 -1.242 1 97 92 SER A CA 1
ATOM 714 C C . SER A 1 92 ? -11.133 21.578 -0.105 1 97 92 SER A C 1
ATOM 716 O O . SER A 1 92 ? -11.953 21.578 0.816 1 97 92 SER A O 1
ATOM 718 N N . GLY A 1 93 ? -10.047 22.391 -0.105 1 96.62 93 GLY A N 1
ATOM 719 C CA . GLY A 1 93 ? -9.828 23.359 0.953 1 96.62 93 GLY A CA 1
ATOM 720 C C . GLY A 1 93 ? -8.891 22.859 2.037 1 96.62 93 GLY A C 1
ATOM 721 O O . GLY A 1 93 ? -8.57 23.594 2.977 1 96.62 93 GLY A O 1
ATOM 722 N N . ILE A 1 94 ? -8.344 21.688 1.876 1 97.56 94 ILE A N 1
ATOM 723 C CA . ILE A 1 94 ? -7.43 21.109 2.85 1 97.56 94 ILE A CA 1
ATOM 724 C C . ILE A 1 94 ? -6.195 21.984 2.998 1 97.56 94 ILE A C 1
ATOM 726 O O . ILE A 1 94 ? -5.66 22.141 4.098 1 97.56 94 ILE A O 1
ATOM 730 N N . SER A 1 95 ? -5.781 22.594 1.904 1 96.31 95 SER A N 1
ATOM 731 C CA . SER A 1 95 ? -4.57 23.422 1.886 1 96.31 95 SER A CA 1
ATOM 732 C C . SER A 1 95 ? -4.633 24.531 2.928 1 96.31 95 SER A C 1
ATOM 734 O O . SER A 1 95 ? -3.609 24.922 3.492 1 96.31 95 SER A O 1
ATOM 736 N N . ASP A 1 96 ? -5.824 24.969 3.264 1 94.19 96 ASP A N 1
ATOM 737 C CA . ASP A 1 96 ? -6.027 26.094 4.176 1 94.19 96 ASP A CA 1
ATOM 738 C C . ASP A 1 96 ? -5.746 25.688 5.621 1 94.19 96 ASP A C 1
ATOM 740 O O . ASP A 1 96 ? -5.598 26.547 6.496 1 94.19 96 ASP A O 1
ATOM 744 N N . PHE A 1 97 ? -5.613 24.438 5.848 1 95.31 97 PHE A N 1
ATOM 745 C CA . PHE A 1 97 ? -5.512 23.953 7.223 1 95.31 97 PHE A CA 1
ATOM 746 C C . PHE A 1 97 ? -4.102 23.453 7.516 1 95.31 97 PHE A C 1
ATOM 748 O O . PHE A 1 97 ? -3.787 23.094 8.656 1 95.31 97 PHE A O 1
ATOM 755 N N . ILE A 1 98 ? -3.242 23.406 6.496 1 95.88 98 ILE A N 1
ATOM 756 C CA . ILE A 1 98 ? -1.885 22.906 6.672 1 95.88 98 ILE A CA 1
ATOM 757 C C . ILE A 1 98 ? -1.095 23.859 7.57 1 95.88 98 ILE A C 1
ATOM 759 O O . ILE A 1 98 ? -1.06 25.062 7.328 1 95.88 98 ILE A O 1
ATOM 763 N N . ALA A 1 99 ? -0.6 23.297 8.656 1 92.75 99 ALA A N 1
ATOM 764 C CA . ALA A 1 99 ? 0.314 24.062 9.508 1 92.75 99 ALA A CA 1
ATOM 765 C C . ALA A 1 99 ? 1.695 24.172 8.867 1 92.75 99 ALA A C 1
ATOM 767 O O . ALA A 1 99 ? 2.475 23.219 8.891 1 92.75 99 ALA A O 1
ATOM 768 N N . LYS A 1 100 ? 1.924 25.266 8.219 1 86.44 100 LYS A N 1
ATOM 769 C CA . LYS A 1 100 ? 3.168 25.453 7.48 1 86.44 100 LYS A CA 1
ATOM 770 C C . LYS A 1 100 ? 3.99 26.594 8.07 1 86.44 100 LYS A C 1
ATOM 772 O O . LYS A 1 100 ? 3.52 27.312 8.945 1 86.44 100 LYS A O 1
ATOM 777 N N . ASN A 1 101 ? 5.289 26.594 7.543 1 72.62 101 ASN A N 1
ATOM 778 C CA . ASN A 1 101 ? 6.195 27.672 7.938 1 72.62 101 ASN A CA 1
ATOM 779 C C . ASN A 1 101 ? 5.609 29.047 7.609 1 72.62 101 ASN A C 1
ATOM 781 O O . ASN A 1 101 ? 5.199 29.297 6.477 1 72.62 101 ASN A O 1
ATOM 785 N N . PRO A 1 102 ? 5.508 29.797 8.633 1 65.5 102 PRO A N 1
ATOM 786 C CA . PRO A 1 102 ? 4.938 31.125 8.469 1 65.5 102 PRO A CA 1
ATOM 787 C C . PRO A 1 102 ? 5.656 31.953 7.395 1 65.5 102 PRO A C 1
ATOM 789 O O . PRO A 1 102 ? 5.074 32.875 6.832 1 65.5 102 PRO A O 1
ATOM 792 N N . CYS A 1 103 ? 6.902 31.562 7.277 1 62.81 103 CYS A N 1
ATOM 793 C CA . CYS A 1 103 ? 7.652 32.375 6.32 1 62.81 103 CYS A CA 1
ATOM 794 C C . CYS A 1 103 ? 7.273 32 4.891 1 62.81 103 CYS A C 1
ATOM 796 O O . CYS A 1 103 ? 7.621 32.719 3.951 1 62.81 103 CYS A O 1
ATOM 798 N N . GLN A 1 104 ? 6.703 30.844 4.848 1 62.44 104 GLN A N 1
ATOM 799 C CA . GLN A 1 104 ? 6.293 30.422 3.51 1 62.44 104 GLN A CA 1
ATOM 800 C C . GLN A 1 104 ? 4.984 31.094 3.104 1 62.44 104 GLN A C 1
ATOM 802 O O . GLN A 1 104 ? 3.91 30.688 3.566 1 62.44 104 GLN A O 1
ATOM 807 N N . GLU A 1 105 ? 5.137 32.406 2.686 1 64.88 105 GLU A N 1
ATOM 808 C CA . GLU A 1 105 ? 4.012 33.125 2.094 1 64.88 105 GLU A CA 1
ATOM 809 C C . GLU A 1 105 ? 3.639 32.562 0.735 1 64.88 105 GLU A C 1
ATOM 811 O O . GLU A 1 105 ? 4.469 31.922 0.076 1 64.88 105 GLU A O 1
ATOM 816 N N . GLY A 1 106 ? 2.334 32.344 0.524 1 75.31 106 GLY A N 1
ATOM 817 C CA . GLY A 1 106 ? 1.893 31.953 -0.802 1 75.31 106 GLY A CA 1
ATOM 818 C C . GLY A 1 106 ? 1.257 30.578 -0.826 1 75.31 106 GLY A C 1
ATOM 819 O O . GLY A 1 106 ? 0.76 30.094 0.196 1 75.31 106 GLY A O 1
ATOM 820 N N . GLN A 1 107 ? 1.263 30.078 -1.971 1 85.69 107 GLN A N 1
ATOM 821 C CA . GLN A 1 107 ? 0.622 28.797 -2.246 1 85.69 107 GLN A CA 1
ATOM 822 C C . GLN A 1 107 ? 1.399 27.641 -1.614 1 85.69 107 GLN A C 1
ATOM 824 O O . GLN A 1 107 ? 2.631 27.672 -1.563 1 85.69 107 GLN A O 1
ATOM 829 N N . VAL A 1 108 ? 0.73 26.766 -0.967 1 91.62 108 VAL A N 1
ATOM 830 C CA . VAL A 1 108 ? 1.344 25.562 -0.405 1 91.62 108 VAL A CA 1
ATOM 831 C C . VAL A 1 108 ? 2.111 24.812 -1.493 1 91.62 108 VAL A C 1
ATOM 833 O O . VAL A 1 108 ? 1.579 24.578 -2.578 1 91.62 108 VAL A O 1
ATOM 836 N N . PRO A 1 109 ? 3.379 24.547 -1.255 1 93.94 109 PRO A N 1
ATOM 837 C CA . PRO A 1 109 ? 4.148 23.766 -2.232 1 93.94 109 PRO A CA 1
ATOM 838 C C . PRO A 1 109 ? 3.488 22.438 -2.578 1 93.94 109 PRO A C 1
ATOM 840 O O . PRO A 1 109 ? 2.814 21.844 -1.734 1 93.94 109 PRO A O 1
ATOM 843 N N . GLN A 1 110 ? 3.678 22.031 -3.834 1 96.38 110 GLN A N 1
ATOM 844 C CA . GLN A 1 110 ? 3.084 20.797 -4.359 1 96.38 110 GLN A CA 1
ATOM 845 C C . GLN A 1 110 ? 3.393 19.609 -3.457 1 96.38 110 GLN A C 1
ATOM 847 O O . GLN A 1 110 ? 2.488 18.875 -3.068 1 96.38 110 GLN A O 1
ATOM 852 N N . GLU A 1 111 ? 4.656 19.453 -3.057 1 95.88 111 GLU A N 1
ATOM 853 C CA . GLU A 1 111 ? 5.066 18.312 -2.24 1 95.88 111 GLU A CA 1
ATOM 854 C C . GLU A 1 111 ? 4.375 18.344 -0.879 1 95.88 111 GLU A C 1
ATOM 856 O O . GLU A 1 111 ? 3.963 17.297 -0.371 1 95.88 111 GLU A O 1
ATOM 861 N N . THR A 1 112 ? 4.262 19.484 -0.307 1 96.44 112 THR A N 1
ATOM 862 C CA . THR A 1 112 ? 3.637 19.641 1.002 1 96.44 112 THR A CA 1
ATOM 863 C C . THR A 1 112 ? 2.15 19.312 0.936 1 96.44 112 THR A C 1
ATOM 865 O O . THR A 1 112 ? 1.642 18.562 1.781 1 96.44 112 THR A O 1
ATOM 868 N N . ALA A 1 113 ? 1.516 19.828 -0.083 1 97.38 113 ALA A N 1
ATOM 869 C CA . ALA A 1 113 ? 0.09 19.562 -0.257 1 97.38 113 ALA A CA 1
ATOM 870 C C . ALA A 1 113 ? -0.167 18.078 -0.481 1 97.38 113 ALA A C 1
ATOM 872 O O . ALA A 1 113 ? -1.054 17.5 0.145 1 97.38 113 ALA A O 1
ATOM 873 N N . ALA A 1 114 ? 0.629 17.5 -1.364 1 98.38 114 ALA A N 1
ATOM 874 C CA . ALA A 1 114 ? 0.482 16.094 -1.674 1 98.38 114 ALA A CA 1
ATOM 875 C C . ALA A 1 114 ? 0.719 15.227 -0.436 1 98.38 114 ALA A C 1
ATOM 877 O O . ALA A 1 114 ? -0.071 14.328 -0.135 1 98.38 114 ALA A O 1
ATOM 878 N N . SER A 1 115 ? 1.743 15.539 0.304 1 98.19 115 SER A N 1
ATOM 879 C CA . SER A 1 115 ? 2.066 14.789 1.512 1 98.19 115 SER A CA 1
ATOM 880 C C . SER A 1 115 ? 0.958 14.906 2.553 1 98.19 115 SER A C 1
ATOM 882 O O . SER A 1 115 ? 0.698 13.969 3.303 1 98.19 115 SER A O 1
ATOM 884 N N . THR A 1 116 ? 0.385 16.078 2.607 1 98.44 116 THR A N 1
ATOM 885 C CA . THR A 1 116 ? -0.687 16.281 3.576 1 98.44 116 THR A CA 1
ATOM 886 C C . THR A 1 116 ? -1.879 15.383 3.26 1 98.44 116 THR A C 1
ATOM 888 O O . THR A 1 116 ? -2.455 14.766 4.156 1 98.44 116 THR A O 1
ATOM 891 N N . VAL A 1 117 ? -2.242 15.258 1.953 1 98.81 117 VAL A N 1
ATOM 892 C CA . VAL A 1 117 ? -3.332 14.375 1.561 1 98.81 117 VAL A CA 1
ATOM 893 C C . VAL A 1 117 ? -2.984 12.93 1.924 1 98.81 117 VAL A C 1
ATOM 895 O O . VAL A 1 117 ? -3.797 12.219 2.52 1 98.81 117 VAL A O 1
ATOM 898 N N . GLU A 1 118 ? -1.781 12.539 1.603 1 98.88 118 GLU A N 1
ATOM 899 C CA . GLU A 1 118 ? -1.326 11.195 1.946 1 98.88 118 GLU A CA 1
ATOM 900 C C . GLU A 1 118 ? -1.382 10.961 3.453 1 98.88 118 GLU A C 1
ATOM 902 O O . GLU A 1 118 ? -1.869 9.922 3.908 1 98.88 118 GLU A O 1
ATOM 907 N N . ALA A 1 119 ? -0.936 11.938 4.184 1 98.81 119 ALA A N 1
ATOM 908 C CA . ALA A 1 119 ? -0.893 11.836 5.641 1 98.81 119 ALA A CA 1
ATOM 909 C C . ALA A 1 119 ? -2.301 11.75 6.227 1 98.81 119 ALA A C 1
ATOM 911 O O . ALA A 1 119 ? -2.533 11.016 7.191 1 98.81 119 ALA A O 1
ATOM 912 N N . LEU A 1 120 ? -3.211 12.5 5.68 1 98.88 120 LEU A N 1
ATOM 913 C CA . LEU A 1 120 ? -4.594 12.43 6.137 1 98.88 120 LEU A CA 1
ATOM 914 C C . LEU A 1 120 ? -5.172 11.031 5.906 1 98.88 120 LEU A C 1
ATOM 916 O O . LEU A 1 120 ? -5.879 10.5 6.762 1 98.88 120 LEU A O 1
ATOM 920 N N . VAL A 1 121 ? -4.859 10.477 4.77 1 98.81 121 VAL A N 1
ATOM 921 C CA . VAL A 1 121 ? -5.273 9.109 4.48 1 98.81 121 VAL A CA 1
ATOM 922 C C . VAL A 1 121 ? -4.691 8.156 5.523 1 98.81 121 VAL A C 1
ATOM 924 O O . VAL A 1 121 ? -5.41 7.328 6.086 1 98.81 121 VAL A O 1
ATOM 927 N N . GLY A 1 122 ? -3.383 8.289 5.781 1 98.75 122 GLY A N 1
ATOM 928 C CA . GLY A 1 122 ? -2.756 7.48 6.816 1 98.75 122 GLY A CA 1
ATOM 929 C C . GLY A 1 122 ? -3.396 7.656 8.18 1 98.75 122 GLY A C 1
ATOM 930 O O . GLY A 1 122 ? -3.619 6.676 8.898 1 98.75 122 GLY A O 1
ATOM 931 N N . ALA A 1 123 ? -3.717 8.867 8.555 1 98.81 123 ALA A N 1
ATOM 932 C CA . ALA A 1 123 ? -4.336 9.188 9.836 1 98.81 123 ALA A CA 1
ATOM 933 C C . ALA A 1 123 ? -5.711 8.531 9.961 1 98.81 123 ALA A C 1
ATOM 935 O O . ALA A 1 123 ? -6.027 7.922 10.984 1 98.81 123 ALA A O 1
ATOM 936 N N . VAL A 1 124 ? -6.504 8.672 8.914 1 98.75 124 VAL A N 1
ATOM 937 C CA . VAL A 1 124 ? -7.832 8.07 8.914 1 98.75 124 VAL A CA 1
ATOM 938 C C . VAL A 1 124 ? -7.719 6.559 9.062 1 98.75 124 VAL A C 1
ATOM 940 O O . VAL A 1 124 ? -8.438 5.953 9.867 1 98.75 124 VAL A O 1
ATOM 943 N N . TYR A 1 125 ? -6.832 6.004 8.312 1 98.62 125 TYR A N 1
ATOM 944 C CA . TYR A 1 125 ? -6.648 4.559 8.32 1 98.62 125 TYR A CA 1
ATOM 945 C C . TYR A 1 125 ? -6.32 4.062 9.727 1 98.62 125 TYR A C 1
ATOM 947 O O . TYR A 1 125 ? -6.934 3.107 10.211 1 98.62 125 TYR A O 1
ATOM 955 N N . ILE A 1 126 ? -5.426 4.688 10.398 1 98 126 ILE A N 1
ATOM 956 C CA . ILE A 1 126 ? -5.043 4.305 11.758 1 98 126 ILE A CA 1
ATOM 957 C C . ILE A 1 126 ? -6.207 4.559 12.711 1 98 126 ILE A C 1
ATOM 959 O O . ILE A 1 126 ? -6.543 3.703 13.531 1 98 126 ILE A O 1
ATOM 963 N N . ASP A 1 127 ? -6.816 5.684 12.602 1 98.38 127 ASP A N 1
ATOM 964 C CA . ASP A 1 127 ? -7.852 6.121 13.539 1 98.38 127 ASP A CA 1
ATOM 965 C C . ASP A 1 127 ? -9.07 5.207 13.477 1 98.38 127 ASP A C 1
ATOM 967 O O . ASP A 1 127 ? -9.719 4.945 14.492 1 98.38 127 ASP A O 1
ATOM 971 N N . CYS A 1 128 ? -9.352 4.672 12.289 1 97.94 128 CYS A N 1
ATOM 972 C CA . CYS A 1 128 ? -10.562 3.877 12.133 1 97.94 128 CYS A CA 1
ATOM 973 C C . CYS A 1 128 ? -10.273 2.395 12.328 1 97.94 128 CYS A C 1
ATOM 975 O O . CYS A 1 128 ? -11.125 1.547 12.055 1 97.94 128 CYS A O 1
ATOM 977 N N . GLY A 1 129 ? -9.086 2.043 12.719 1 96 129 GLY A N 1
ATOM 978 C CA . GLY A 1 129 ? -8.727 0.653 12.953 1 96 129 GLY A CA 1
ATOM 979 C C . GLY A 1 129 ? -8.453 -0.117 11.68 1 96 129 GLY A C 1
ATOM 980 O O . GLY A 1 129 ? -8.891 -1.261 11.531 1 96 129 GLY A O 1
ATOM 981 N N . GLU A 1 130 ? -7.828 0.614 10.719 1 96.5 130 GLU A N 1
ATOM 982 C CA . GLU A 1 130 ? -7.324 0.003 9.492 1 96.5 130 GLU A CA 1
ATOM 983 C C . GLU A 1 130 ? -8.469 -0.533 8.633 1 96.5 130 GLU A C 1
ATOM 985 O O . GLU A 1 130 ? -8.375 -1.637 8.094 1 96.5 130 GLU A O 1
ATOM 990 N N . ASP A 1 131 ? -9.531 0.202 8.633 1 96.19 131 ASP A N 1
ATOM 991 C CA . ASP A 1 131 ? -10.688 -0.102 7.797 1 96.19 131 ASP A CA 1
ATOM 992 C C . ASP A 1 131 ? -10.609 0.626 6.457 1 96.19 131 ASP A C 1
ATOM 994 O O . ASP A 1 131 ? -10.891 1.823 6.379 1 96.19 131 ASP A O 1
ATOM 998 N N . ILE A 1 132 ? -10.328 -0.126 5.406 1 96.88 132 ILE A N 1
ATOM 999 C CA . ILE A 1 132 ? -10.094 0.471 4.098 1 96.88 132 ILE A CA 1
ATOM 1000 C C . ILE A 1 132 ? -11.391 1.064 3.559 1 96.88 132 ILE A C 1
ATOM 1002 O O . ILE A 1 132 ? -11.367 2.008 2.764 1 96.88 132 ILE A O 1
ATOM 1006 N N . SER A 1 133 ? -12.5 0.557 3.936 1 96.75 133 SER A N 1
ATOM 1007 C CA . SER A 1 133 ? -13.781 1.09 3.48 1 96.75 133 SER A CA 1
ATOM 1008 C C . SER A 1 133 ? -13.992 2.521 3.965 1 96.75 133 SER A C 1
ATOM 1010 O O . SER A 1 133 ? -14.562 3.346 3.252 1 96.75 133 SER A O 1
ATOM 1012 N N . LYS A 1 134 ? -13.539 2.822 5.18 1 97.94 134 LYS A N 1
ATOM 1013 C CA . LYS A 1 134 ? -13.617 4.188 5.691 1 97.94 134 LYS A CA 1
ATOM 1014 C C . LYS A 1 134 ? -12.688 5.121 4.926 1 97.94 134 LYS A C 1
ATOM 1016 O O . LYS A 1 134 ? -13.031 6.277 4.676 1 97.94 134 LYS A O 1
ATOM 1021 N N . VAL A 1 135 ? -11.547 4.59 4.551 1 98.44 135 VAL A N 1
ATOM 1022 C CA . VAL A 1 135 ? -10.625 5.359 3.717 1 98.44 135 VAL A CA 1
ATOM 1023 C C . VAL A 1 135 ? -11.297 5.691 2.385 1 98.44 135 VAL A C 1
ATOM 1025 O O . VAL A 1 135 ? -11.234 6.836 1.923 1 98.44 135 VAL A O 1
ATOM 1028 N N . HIS A 1 136 ? -11.961 4.719 1.824 1 98.19 136 HIS A N 1
ATOM 1029 C CA . HIS A 1 136 ? -12.648 4.938 0.558 1 98.19 136 HIS A CA 1
ATOM 1030 C C . HIS A 1 136 ? -13.703 6.031 0.688 1 98.19 136 HIS A C 1
ATOM 1032 O O . HIS A 1 136 ? -13.859 6.863 -0.207 1 98.19 136 HIS A O 1
ATOM 1038 N N . GLN A 1 137 ? -14.414 6.031 1.757 1 98.44 137 GLN A N 1
ATOM 1039 C CA . GLN A 1 137 ? -15.438 7.047 1.99 1 98.44 137 GLN A CA 1
ATOM 1040 C C . GLN A 1 137 ? -14.82 8.445 2.059 1 98.44 137 GLN A C 1
ATOM 1042 O O . GLN A 1 137 ? -15.359 9.391 1.487 1 98.44 137 GLN A O 1
ATOM 1047 N N . VAL A 1 138 ? -13.711 8.539 2.754 1 98.69 138 VAL A N 1
ATOM 1048 C CA . VAL A 1 138 ? -13.023 9.82 2.883 1 98.69 138 VAL A CA 1
ATOM 1049 C C . VAL A 1 138 ? -12.531 10.289 1.515 1 98.69 138 VAL A C 1
ATOM 1051 O O . VAL A 1 138 ? -12.656 11.461 1.169 1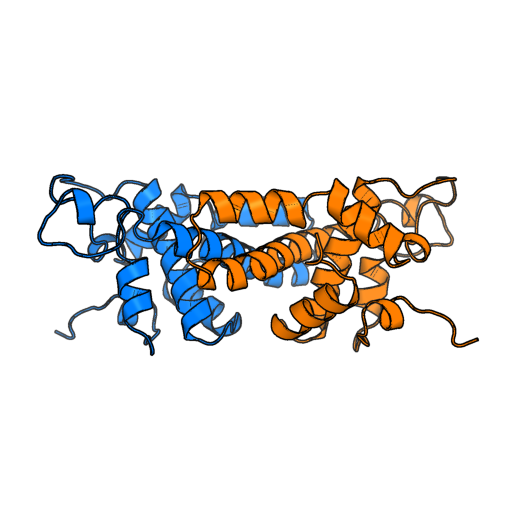 98.69 138 VAL A O 1
ATOM 1054 N N . LEU A 1 139 ? -11.969 9.367 0.738 1 98.56 139 LEU A N 1
ATOM 1055 C CA . LEU A 1 139 ? -11.484 9.688 -0.6 1 98.56 139 LEU A CA 1
ATOM 1056 C C . LEU A 1 139 ? -12.633 10.148 -1.496 1 98.56 139 LEU A C 1
ATOM 1058 O O . LEU A 1 139 ? -12.461 11.07 -2.301 1 98.56 139 LEU A O 1
ATOM 1062 N N . GLU A 1 140 ? -13.75 9.516 -1.332 1 98 140 GLU A N 1
ATOM 1063 C CA . GLU A 1 140 ? -14.93 9.938 -2.072 1 98 140 GLU A CA 1
ATOM 1064 C C . GLU A 1 140 ? -15.359 11.352 -1.671 1 98 140 GLU A C 1
ATOM 1066 O O . GLU A 1 140 ? -15.727 12.164 -2.525 1 98 140 GLU A O 1
ATOM 1071 N N . ALA A 1 141 ? -15.336 11.625 -0.399 1 98.12 141 ALA A N 1
ATOM 1072 C CA . ALA A 1 141 ? -15.766 12.914 0.134 1 98.12 141 ALA A CA 1
ATOM 1073 C C . ALA A 1 141 ? -14.945 14.055 -0.469 1 98.12 141 ALA A C 1
ATOM 1075 O O . ALA A 1 141 ? -15.453 15.164 -0.645 1 98.12 141 ALA A O 1
ATOM 1076 N N . ILE A 1 142 ? -13.688 13.75 -0.864 1 98 142 ILE A N 1
ATOM 1077 C CA . ILE A 1 142 ? -12.828 14.82 -1.369 1 98 142 ILE A CA 1
ATOM 1078 C C . ILE A 1 142 ? -12.68 14.688 -2.883 1 98 142 ILE A C 1
ATOM 1080 O O . ILE A 1 142 ? -11.734 15.227 -3.467 1 98 142 ILE A O 1
ATOM 1084 N N . ASP A 1 143 ? -13.562 13.891 -3.521 1 97.25 143 ASP A N 1
ATOM 1085 C CA . ASP A 1 143 ? -13.641 13.719 -4.969 1 97.25 143 ASP A CA 1
ATOM 1086 C C . ASP A 1 143 ? -12.312 13.211 -5.535 1 97.25 143 ASP A C 1
ATOM 1088 O O . ASP A 1 143 ? -11.859 13.664 -6.582 1 97.25 143 ASP A O 1
ATOM 1092 N N . PHE A 1 144 ? -11.688 12.281 -4.809 1 98 144 PHE A N 1
ATOM 1093 C CA . PHE A 1 144 ? -10.391 11.734 -5.176 1 98 144 PHE A CA 1
ATOM 1094 C C . PHE A 1 144 ? -10.484 10.969 -6.492 1 98 144 PHE A C 1
ATOM 1096 O O . PHE A 1 144 ? -9.578 11.039 -7.324 1 98 144 PHE A O 1
ATOM 1103 N N . PHE A 1 145 ? -11.57 10.266 -6.723 1 95.06 145 PHE A N 1
ATOM 1104 C CA . PHE A 1 145 ? -11.672 9.367 -7.867 1 95.06 145 PHE A CA 1
ATOM 1105 C C . PHE A 1 145 ? -12.281 10.086 -9.062 1 95.06 145 PHE A C 1
ATOM 1107 O O . PHE A 1 145 ? -12.383 9.516 -10.156 1 95.06 145 PHE A O 1
ATOM 1114 N N . LYS A 1 146 ? -12.719 11.328 -8.859 1 85.56 146 LYS A N 1
ATOM 1115 C CA . LYS A 1 146 ? -13.352 12.062 -9.953 1 85.56 146 LYS A CA 1
ATOM 1116 C C . LYS A 1 146 ? -12.297 12.664 -10.891 1 85.56 146 LYS A C 1
ATOM 1118 O O . LYS A 1 146 ? -11.383 13.352 -10.445 1 85.56 146 LYS A O 1
ATOM 1123 N N . GLU A 1 147 ? -12 12.133 -12.094 1 67.44 147 GLU A N 1
ATOM 1124 C CA . GLU A 1 147 ? -11.055 12.664 -13.07 1 67.44 147 GLU A CA 1
ATOM 1125 C C . GLU A 1 147 ? -11.555 13.977 -13.664 1 67.44 147 GLU A C 1
ATOM 1127 O O . GLU A 1 147 ? -12.758 14.219 -13.727 1 67.44 147 GLU A O 1
ATOM 1132 N N . MET B 1 1 ? 0.101 -39 4.922 1 38.78 1 MET B N 1
ATOM 1133 C CA . MET B 1 1 ? 0.942 -37.812 4.926 1 38.78 1 MET B CA 1
ATOM 1134 C C . MET B 1 1 ? 0.153 -36.594 4.469 1 38.78 1 MET B C 1
ATOM 1136 O O . MET B 1 1 ? -0.42 -36.594 3.379 1 38.78 1 MET B O 1
ATOM 1140 N N . THR B 1 2 ? -0.402 -35.812 5.348 1 49.34 2 THR B N 1
ATOM 1141 C CA . THR B 1 2 ? -1.396 -34.812 5.016 1 49.34 2 THR B CA 1
ATOM 1142 C C . THR B 1 2 ? -0.885 -33.875 3.906 1 49.34 2 THR B C 1
ATOM 1144 O O . THR B 1 2 ? 0.263 -33.438 3.941 1 49.34 2 THR B O 1
ATOM 1147 N N . GLU B 1 3 ? -1.303 -34.125 2.645 1 61.97 3 GLU B N 1
ATOM 1148 C CA . GLU B 1 3 ? -0.854 -33.438 1.445 1 61.97 3 GLU B CA 1
ATOM 1149 C C . GLU B 1 3 ? -0.644 -31.953 1.722 1 61.97 3 GLU B C 1
ATOM 1151 O O . GLU B 1 3 ? -1.498 -31.297 2.328 1 61.97 3 GLU B O 1
ATOM 1156 N N . ARG B 1 4 ? 0.646 -31.531 1.948 1 79.31 4 ARG B N 1
ATOM 1157 C CA . ARG B 1 4 ? 1.026 -30.141 2.133 1 79.31 4 ARG B CA 1
ATOM 1158 C C . ARG B 1 4 ? 0.484 -29.266 1.004 1 79.31 4 ARG B C 1
ATOM 1160 O O . ARG B 1 4 ? 0.704 -29.562 -0.173 1 79.31 4 ARG B O 1
ATOM 1167 N N . SER B 1 5 ? -0.431 -28.469 1.388 1 91.94 5 SER B N 1
ATOM 1168 C CA . SER B 1 5 ? -0.998 -27.5 0.451 1 91.94 5 SER B CA 1
ATOM 1169 C C . SER B 1 5 ? -0.504 -26.094 0.747 1 91.94 5 SER B C 1
ATOM 1171 O O . SER B 1 5 ? 0.08 -25.844 1.804 1 91.94 5 SER B O 1
ATOM 1173 N N . VAL B 1 6 ? -0.538 -25.234 -0.179 1 96.75 6 VAL B N 1
ATOM 1174 C CA . VAL B 1 6 ? -0.196 -23.844 0.023 1 96.75 6 VAL B CA 1
ATOM 1175 C C . VAL B 1 6 ? -1.024 -23.266 1.17 1 96.75 6 VAL B C 1
ATOM 1177 O O . VAL B 1 6 ? -0.529 -22.453 1.956 1 96.75 6 VAL B O 1
ATOM 1180 N N . GLU B 1 7 ? -2.197 -23.719 1.289 1 98.12 7 GLU B N 1
ATOM 1181 C CA . GLU B 1 7 ? -3.078 -23.266 2.357 1 98.12 7 GLU B CA 1
ATOM 1182 C C . GLU B 1 7 ? -2.537 -23.656 3.729 1 98.12 7 GLU B C 1
ATOM 1184 O O . GLU B 1 7 ? -2.68 -22.906 4.699 1 98.12 7 GLU B O 1
ATOM 1189 N N . THR B 1 8 ? -1.93 -24.844 3.789 1 97.75 8 THR B N 1
ATOM 1190 C CA . THR B 1 8 ? -1.3 -25.266 5.035 1 97.75 8 THR B CA 1
ATOM 1191 C C . THR B 1 8 ? -0.093 -24.391 5.355 1 97.75 8 THR B C 1
ATOM 1193 O O . THR B 1 8 ? 0.108 -24 6.504 1 97.75 8 THR B O 1
ATOM 1196 N N . ILE B 1 9 ? 0.656 -24.078 4.336 1 98 9 ILE B N 1
ATOM 1197 C CA . ILE B 1 9 ? 1.82 -23.203 4.5 1 98 9 ILE B CA 1
ATOM 1198 C C . ILE B 1 9 ? 1.379 -21.828 5.004 1 98 9 ILE B C 1
ATOM 1200 O O . ILE B 1 9 ? 1.977 -21.281 5.93 1 98 9 ILE B O 1
ATOM 1204 N N . LEU B 1 10 ? 0.321 -21.297 4.453 1 98.5 10 LEU B N 1
ATOM 1205 C CA . LEU B 1 10 ? -0.169 -19.953 4.75 1 98.5 10 LEU B CA 1
ATOM 1206 C C . LEU B 1 10 ? -0.985 -19.938 6.039 1 98.5 10 LEU B C 1
ATOM 1208 O O . LEU B 1 10 ? -1.286 -18.875 6.582 1 98.5 10 LEU B O 1
ATOM 1212 N N . LYS B 1 11 ? -1.295 -21.141 6.516 1 98.44 11 LYS B N 1
ATOM 1213 C CA . LYS B 1 11 ? -2.248 -21.266 7.613 1 98.44 11 LYS B CA 1
ATOM 1214 C C . LYS B 1 11 ? -3.504 -20.438 7.344 1 98.44 11 LYS B C 1
ATOM 1216 O O . LYS B 1 11 ? -3.971 -19.703 8.211 1 98.44 11 LYS B O 1
ATOM 1221 N N . TYR B 1 12 ? -3.957 -20.547 6.141 1 98.44 12 TYR B N 1
ATOM 1222 C CA . TYR B 1 12 ? -5.125 -19.812 5.656 1 98.44 12 TYR B CA 1
ATOM 1223 C C . TYR B 1 12 ? -5.918 -20.656 4.668 1 98.44 12 TYR B C 1
ATOM 1225 O O . TYR B 1 12 ? -5.348 -21.266 3.756 1 98.44 12 TYR B O 1
ATOM 1233 N N . HIS B 1 13 ? -7.199 -20.703 4.828 1 98 13 HIS B N 1
ATOM 1234 C CA . HIS B 1 13 ? -8.07 -21.453 3.92 1 98 13 HIS B CA 1
ATOM 1235 C C . HIS B 1 13 ? -8.891 -20.5 3.047 1 98 13 HIS B C 1
ATOM 1237 O O . HIS B 1 13 ? -9.664 -19.688 3.559 1 98 13 HIS B O 1
ATOM 1243 N N . PHE B 1 14 ? -8.75 -20.656 1.8 1 98.31 14 PHE B N 1
ATOM 1244 C CA . PHE B 1 14 ? -9.422 -19.766 0.854 1 98.31 14 PHE B CA 1
ATOM 1245 C C . PHE B 1 14 ? -10.898 -20.141 0.728 1 98.31 14 PHE B C 1
ATOM 1247 O O . PHE B 1 14 ? -11.234 -21.312 0.562 1 98.31 14 PHE B O 1
ATOM 1254 N N . SER B 1 15 ? -11.727 -19.156 0.833 1 98.25 15 SER B N 1
ATOM 1255 C CA . SER B 1 15 ? -13.133 -19.344 0.463 1 98.25 15 SER B CA 1
ATOM 1256 C C . SER B 1 15 ? -13.297 -19.422 -1.051 1 98.25 15 SER B C 1
ATOM 1258 O O . SER B 1 15 ? -14.078 -20.234 -1.55 1 98.25 15 SER B O 1
ATOM 1260 N N . ASN B 1 16 ? -12.609 -18.562 -1.789 1 97.69 16 ASN B N 1
ATOM 1261 C CA . ASN B 1 16 ? -12.547 -18.562 -3.246 1 97.69 16 ASN B CA 1
ATOM 1262 C C . ASN B 1 16 ? -11.242 -19.172 -3.75 1 97.69 16 ASN B C 1
ATOM 1264 O O . ASN B 1 16 ? -10.234 -18.469 -3.869 1 97.69 16 ASN B O 1
ATOM 1268 N N . HIS B 1 17 ? -11.305 -20.344 -4.125 1 97.31 17 HIS B N 1
ATOM 1269 C CA . HIS B 1 17 ? -10.102 -21.062 -4.516 1 97.31 17 HIS B CA 1
ATOM 1270 C C . HIS B 1 17 ? -9.547 -20.547 -5.828 1 97.31 17 HIS B C 1
ATOM 1272 O O . HIS B 1 17 ? -8.359 -20.734 -6.129 1 97.31 17 HIS B O 1
ATOM 1278 N N . GLU B 1 18 ? -10.344 -19.859 -6.598 1 97 18 GLU B N 1
ATOM 1279 C CA . GLU B 1 18 ? -9.859 -19.281 -7.844 1 97 18 GLU B CA 1
ATOM 1280 C C . GLU B 1 18 ? -8.773 -18.234 -7.578 1 97 18 GLU B C 1
ATOM 1282 O O . GLU B 1 18 ? -7.867 -18.062 -8.391 1 97 18 GLU B O 1
ATOM 1287 N N . LEU B 1 19 ? -8.898 -17.531 -6.457 1 98.12 19 LEU B N 1
ATOM 1288 C CA . LEU B 1 19 ? -7.887 -16.562 -6.07 1 98.12 19 LEU B CA 1
ATOM 1289 C C . LEU B 1 19 ? -6.539 -17.234 -5.836 1 98.12 19 LEU B C 1
ATOM 1291 O O . LEU B 1 19 ? -5.5 -16.734 -6.262 1 98.12 19 LEU B O 1
ATOM 1295 N N . LEU B 1 20 ? -6.59 -18.375 -5.156 1 98.19 20 LEU B N 1
ATOM 1296 C CA . LEU B 1 20 ? -5.367 -19.125 -4.902 1 98.19 20 LEU B CA 1
ATOM 1297 C C . LEU B 1 20 ? -4.758 -19.625 -6.207 1 98.19 20 LEU B C 1
ATOM 1299 O O . LEU B 1 20 ? -3.549 -19.516 -6.418 1 98.19 20 LEU B O 1
ATOM 1303 N N . GLU B 1 21 ? -5.574 -20.156 -7.074 1 96.94 21 GLU B N 1
ATOM 1304 C CA . GLU B 1 21 ? -5.105 -20.656 -8.359 1 96.94 21 GLU B CA 1
ATOM 1305 C C . GLU B 1 21 ? -4.453 -19.547 -9.18 1 96.94 21 GLU B C 1
ATOM 1307 O O . GLU B 1 21 ? -3.389 -19.75 -9.766 1 96.94 21 GLU B O 1
ATOM 1312 N N . GLU B 1 22 ? -5.105 -18.391 -9.195 1 97.38 22 GLU B N 1
ATOM 1313 C CA . GLU B 1 22 ? -4.535 -17.25 -9.906 1 97.38 22 GLU B CA 1
ATOM 1314 C C . GLU B 1 22 ? -3.199 -16.844 -9.305 1 97.38 22 GLU B C 1
ATOM 1316 O O . GLU B 1 22 ? -2.246 -16.547 -10.031 1 97.38 22 GLU B O 1
ATOM 1321 N N . ALA B 1 23 ? -3.104 -16.812 -7.957 1 98.5 23 ALA B N 1
ATOM 1322 C CA . ALA B 1 23 ? -1.893 -16.359 -7.27 1 98.5 23 ALA B CA 1
ATOM 1323 C C . ALA B 1 23 ? -0.706 -17.25 -7.613 1 98.5 23 ALA B C 1
ATOM 1325 O O . ALA B 1 23 ? 0.433 -16.797 -7.68 1 98.5 23 ALA B O 1
ATOM 1326 N N . LEU B 1 24 ? -1.012 -18.531 -7.895 1 97.75 24 LEU B N 1
ATOM 1327 C CA . LEU B 1 24 ? 0.05 -19.516 -8.094 1 97.75 24 LEU B CA 1
ATOM 1328 C C . LEU B 1 24 ? 0.396 -19.641 -9.57 1 97.75 24 LEU B C 1
ATOM 1330 O O . LEU B 1 24 ? 1.318 -20.375 -9.938 1 97.75 24 LEU B O 1
ATOM 1334 N N . LEU B 1 25 ? -0.264 -18.953 -10.414 1 96.81 25 LEU B N 1
ATOM 1335 C CA . LEU B 1 25 ? -0.055 -19.078 -11.859 1 96.81 25 LEU B CA 1
ATOM 1336 C C . LEU B 1 25 ? 1.003 -18.078 -12.328 1 96.81 25 LEU B C 1
ATOM 1338 O O . LEU B 1 25 ? 0.751 -16.875 -12.383 1 96.81 25 LEU B O 1
ATOM 1342 N N . ALA B 1 26 ? 2.127 -18.516 -12.695 1 95.25 26 ALA B N 1
ATOM 1343 C CA . ALA B 1 26 ? 3.188 -17.656 -13.219 1 95.25 26 ALA B CA 1
ATOM 1344 C C . ALA B 1 26 ? 2.775 -17.031 -14.547 1 95.25 26 ALA B C 1
ATOM 1346 O O . ALA B 1 26 ? 2.104 -17.656 -15.359 1 95.25 26 ALA B O 1
ATOM 1347 N N . ALA B 1 27 ? 3.277 -15.859 -14.773 1 92.75 27 ALA B N 1
ATOM 1348 C CA . ALA B 1 27 ? 3.035 -15.195 -16.047 1 92.75 27 ALA B CA 1
ATOM 1349 C C . ALA B 1 27 ? 3.59 -16.016 -17.203 1 92.75 27 ALA B C 1
ATOM 1351 O O . ALA B 1 27 ? 4.719 -16.5 -17.141 1 92.75 27 ALA B O 1
ATOM 1352 N N . GLY B 1 28 ? 2.75 -16.219 -18.203 1 90.81 28 GLY B N 1
ATOM 1353 C CA . GLY B 1 28 ? 3.182 -16.906 -19.406 1 90.81 28 GLY B CA 1
ATOM 1354 C C . GLY B 1 28 ? 3.02 -18.406 -19.328 1 90.81 28 GLY B C 1
ATOM 1355 O O . GLY B 1 28 ? 3.174 -19.109 -20.328 1 90.81 28 GLY B O 1
ATOM 1356 N N . ALA B 1 29 ? 2.736 -18.953 -18.172 1 89.31 29 ALA B N 1
ATOM 1357 C CA . ALA B 1 29 ? 2.658 -20.391 -17.984 1 89.31 29 ALA B CA 1
ATOM 1358 C C . ALA B 1 29 ? 1.561 -21 -18.844 1 89.31 29 ALA B C 1
ATOM 1360 O O . ALA B 1 29 ? 1.758 -22.047 -19.469 1 89.31 29 ALA B O 1
ATOM 1361 N N . SER B 1 30 ? 0.434 -20.344 -18.922 1 88.19 30 SER B N 1
ATOM 1362 C CA . SER B 1 30 ? -0.708 -20.859 -19.672 1 88.19 30 SER B CA 1
ATOM 1363 C C . SER B 1 30 ? -0.453 -20.828 -21.172 1 88.19 30 SER B C 1
ATOM 1365 O O . SER B 1 30 ? -1.096 -21.547 -21.922 1 88.19 30 SER B O 1
ATOM 1367 N N . VAL B 1 31 ? 0.402 -20 -21.547 1 86.69 31 VAL B N 1
ATOM 1368 C CA . VAL B 1 31 ? 0.745 -19.875 -22.953 1 86.69 31 VAL B CA 1
ATOM 1369 C C . VAL B 1 31 ? 1.753 -20.953 -23.344 1 86.69 31 VAL B C 1
ATOM 1371 O O . VAL B 1 31 ? 1.67 -21.531 -24.422 1 86.69 31 VAL B O 1
ATOM 1374 N N . SER B 1 32 ? 2.584 -21.203 -22.453 1 85.56 32 SER B N 1
ATOM 1375 C CA . SER B 1 32 ? 3.701 -22.109 -22.719 1 85.56 32 SER B CA 1
ATOM 1376 C C . SER B 1 32 ? 3.283 -23.562 -22.594 1 85.56 32 SER B C 1
ATOM 1378 O O . SER B 1 32 ? 3.967 -24.453 -23.094 1 85.56 32 SER B O 1
ATOM 1380 N N . SER B 1 33 ? 2.207 -23.781 -21.891 1 82.81 33 SER B N 1
ATOM 1381 C CA . SER B 1 33 ? 1.749 -25.156 -21.672 1 82.81 33 SER B CA 1
ATOM 1382 C C . SER B 1 33 ? 0.248 -25.281 -21.922 1 82.81 33 SER B C 1
ATOM 1384 O O . SER B 1 33 ? -0.546 -24.562 -21.297 1 82.81 33 SER B O 1
ATOM 1386 N N . LYS B 1 34 ? -0.151 -26.156 -22.688 1 82.38 34 LYS B N 1
ATOM 1387 C CA . LYS B 1 34 ? -1.559 -26.359 -23.016 1 82.38 34 LYS B CA 1
ATOM 1388 C C . LYS B 1 34 ? -2.324 -26.953 -21.844 1 82.38 34 LYS B C 1
ATOM 1390 O O . LYS B 1 34 ? -3.553 -26.859 -21.781 1 82.38 34 LYS B O 1
ATOM 1395 N N . ASP B 1 35 ? -1.542 -27.531 -20.922 1 86 35 ASP B N 1
ATOM 1396 C CA . ASP B 1 35 ? -2.182 -28.203 -19.797 1 86 35 ASP B CA 1
ATOM 1397 C C . ASP B 1 35 ? -2.525 -27.219 -18.688 1 86 35 ASP B C 1
ATOM 1399 O O . ASP B 1 35 ? -3.266 -27.547 -17.766 1 86 35 ASP B O 1
ATOM 1403 N N . ILE B 1 36 ? -1.895 -26.125 -18.812 1 85.62 36 ILE B N 1
ATOM 1404 C CA . ILE B 1 36 ? -2.131 -25.109 -17.797 1 85.62 36 ILE B CA 1
ATOM 1405 C C . ILE B 1 36 ? -3.109 -24.062 -18.328 1 85.62 36 ILE B C 1
ATOM 1407 O O . ILE B 1 36 ? -2.879 -23.469 -19.391 1 85.62 36 ILE B O 1
ATOM 1411 N N . GLN B 1 37 ? -4.207 -23.828 -17.562 1 84.81 37 GLN B N 1
ATOM 1412 C CA . GLN B 1 37 ? -5.211 -22.844 -17.969 1 84.81 37 GLN B CA 1
ATOM 1413 C C . GLN B 1 37 ? -5.086 -21.578 -17.141 1 84.81 37 GLN B C 1
ATOM 1415 O O . GLN B 1 37 ? -4.617 -21.609 -16 1 84.81 37 GLN B O 1
ATOM 1420 N N . GLY B 1 38 ? -5.512 -20.453 -17.781 1 87.44 38 GLY B N 1
ATOM 1421 C CA . GLY B 1 38 ? -5.504 -19.188 -17.078 1 87.44 38 GLY B CA 1
ATOM 1422 C C . GLY B 1 38 ? -5.086 -18.016 -17.938 1 87.44 38 GLY B C 1
ATOM 1423 O O . GLY B 1 38 ? -4.816 -18.188 -19.125 1 87.44 38 GLY B O 1
ATOM 1424 N N . ASP B 1 39 ? -5.094 -16.938 -17.266 1 87.94 39 ASP B N 1
ATOM 1425 C CA . ASP B 1 39 ? -4.727 -15.695 -17.953 1 87.94 39 ASP B CA 1
ATOM 1426 C C . ASP B 1 39 ? -3.246 -15.688 -18.312 1 87.94 39 ASP B C 1
ATOM 1428 O O . ASP B 1 39 ? -2.402 -16.109 -17.531 1 87.94 39 ASP B O 1
ATOM 1432 N N . ALA B 1 40 ? -2.93 -15.281 -19.5 1 88.94 40 ALA B N 1
ATOM 1433 C CA . ALA B 1 40 ? -1.547 -15.211 -19.953 1 88.94 40 ALA B CA 1
ATOM 1434 C C . ALA B 1 40 ? -0.694 -14.367 -19.016 1 88.94 40 ALA B C 1
ATOM 1436 O O . ALA B 1 40 ? 0.505 -14.617 -18.859 1 88.94 40 ALA B O 1
ATOM 1437 N N . LYS B 1 41 ? -1.325 -13.445 -18.344 1 92.19 41 LYS B N 1
ATOM 1438 C CA . LYS B 1 41 ? -0.6 -12.555 -17.438 1 92.19 41 LYS B CA 1
ATOM 1439 C C . LYS B 1 41 ? -0.44 -13.188 -16.062 1 92.19 41 LYS B C 1
ATOM 1441 O O . LYS B 1 41 ? 0.282 -12.656 -15.211 1 92.19 41 LYS B O 1
ATOM 1446 N N . GLY B 1 42 ? -1.055 -14.312 -15.852 1 95.62 42 GLY B N 1
ATOM 1447 C CA . GLY B 1 42 ? -0.895 -15.062 -14.617 1 95.62 42 GLY B CA 1
ATOM 1448 C C . GLY B 1 42 ? -1.331 -14.281 -13.391 1 95.62 42 GLY B C 1
ATOM 1449 O O . GLY B 1 42 ? -2.443 -13.75 -13.352 1 95.62 42 GLY B O 1
ATOM 1450 N N . ASN B 1 43 ? -0.381 -14.188 -12.516 1 97.75 43 ASN B N 1
ATOM 1451 C CA . ASN B 1 43 ? -0.742 -13.617 -11.219 1 97.75 43 ASN B CA 1
ATOM 1452 C C . ASN B 1 43 ? -0.35 -12.148 -11.125 1 97.75 43 ASN B C 1
ATOM 1454 O O . ASN B 1 43 ? -0.364 -11.57 -10.039 1 97.75 43 ASN B O 1
ATOM 1458 N N . LYS B 1 44 ? -0.045 -1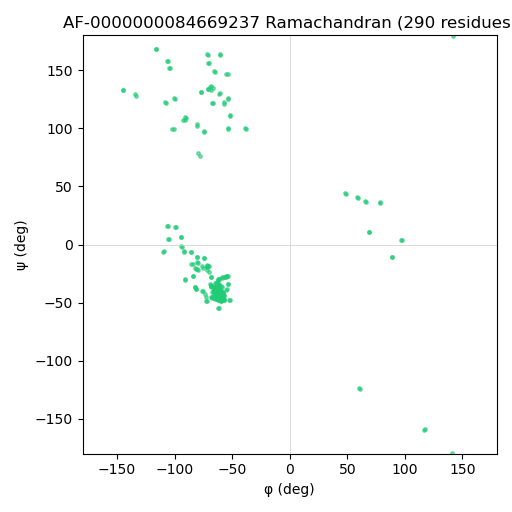1.477 -12.18 1 98.19 44 LYS B N 1
ATOM 1459 C CA . LYS B 1 44 ? 0.564 -10.148 -12.148 1 98.19 44 LYS B CA 1
ATOM 1460 C C . LYS B 1 44 ? -0.408 -9.109 -11.602 1 98.19 44 LYS B C 1
ATOM 1462 O O . LYS B 1 44 ? 0.001 -8.18 -10.906 1 98.19 44 LYS B O 1
ATOM 1467 N N . ARG B 1 45 ? -1.688 -9.281 -11.906 1 98.06 45 ARG B N 1
ATOM 1468 C CA . ARG B 1 45 ? -2.656 -8.328 -11.367 1 98.06 45 ARG B CA 1
ATOM 1469 C C . ARG B 1 45 ? -2.777 -8.469 -9.859 1 98.06 45 ARG B C 1
ATOM 1471 O O . ARG B 1 45 ? -2.744 -7.469 -9.133 1 98.06 45 ARG B O 1
ATOM 1478 N N . LEU B 1 46 ? -2.865 -9.664 -9.375 1 98.31 46 LEU B N 1
ATOM 1479 C CA . LEU B 1 46 ? -2.902 -9.906 -7.934 1 98.31 46 LEU B CA 1
ATOM 1480 C C . LEU B 1 46 ? -1.615 -9.422 -7.27 1 98.31 46 LEU B C 1
ATOM 1482 O O . LEU B 1 46 ? -1.647 -8.883 -6.16 1 98.31 46 LEU B O 1
ATOM 1486 N N . ALA B 1 47 ? -0.523 -9.672 -7.965 1 98.81 47 ALA B N 1
ATOM 1487 C CA . ALA B 1 47 ? 0.776 -9.273 -7.426 1 98.81 47 ALA B CA 1
ATOM 1488 C C . ALA B 1 47 ? 0.86 -7.758 -7.262 1 98.81 47 ALA B C 1
ATOM 1490 O O . ALA B 1 47 ? 1.428 -7.266 -6.281 1 98.81 47 ALA B O 1
ATOM 1491 N N . LEU B 1 48 ? 0.329 -7.066 -8.242 1 98.69 48 LEU B N 1
ATOM 1492 C CA . LEU B 1 48 ? 0.34 -5.609 -8.156 1 98.69 48 LEU B CA 1
ATOM 1493 C C . LEU B 1 48 ? -0.448 -5.133 -6.945 1 98.69 48 LEU B C 1
ATOM 1495 O O . LEU B 1 48 ? 0.037 -4.301 -6.172 1 98.69 48 LEU B O 1
ATOM 1499 N N . LEU B 1 49 ? -1.612 -5.668 -6.773 1 98.5 49 LEU B N 1
ATOM 1500 C CA . LEU B 1 49 ? -2.395 -5.355 -5.582 1 98.5 49 LEU B CA 1
ATOM 1501 C C . LEU B 1 49 ? -1.669 -5.816 -4.324 1 98.5 49 LEU B C 1
ATOM 1503 O O . LEU B 1 49 ? -1.562 -5.062 -3.354 1 98.5 49 LEU B O 1
ATOM 1507 N N . GLY B 1 50 ? -1.164 -7.027 -4.363 1 98.75 50 GLY B N 1
ATOM 1508 C CA . GLY B 1 50 ? -0.48 -7.613 -3.221 1 98.75 50 GLY B CA 1
ATOM 1509 C C . GLY B 1 50 ? 0.733 -6.816 -2.779 1 98.75 50 GLY B C 1
ATOM 1510 O O . GLY B 1 50 ? 1.036 -6.746 -1.586 1 98.75 50 GLY B O 1
ATOM 1511 N N . ASP B 1 51 ? 1.412 -6.258 -3.768 1 98.56 51 ASP B N 1
ATOM 1512 C CA . ASP B 1 51 ? 2.57 -5.422 -3.457 1 98.56 51 ASP B CA 1
ATOM 1513 C C . ASP B 1 51 ? 2.174 -4.238 -2.578 1 98.56 51 ASP B C 1
ATOM 1515 O O . ASP B 1 51 ? 2.842 -3.945 -1.585 1 98.56 51 ASP B O 1
ATOM 1519 N N . SER B 1 52 ? 1.104 -3.576 -2.908 1 98.25 52 SER B N 1
ATOM 1520 C CA . SER B 1 52 ? 0.64 -2.445 -2.107 1 98.25 52 SER B CA 1
ATOM 1521 C C . SER B 1 52 ? 0.191 -2.896 -0.722 1 98.25 52 SER B C 1
ATOM 1523 O O . SER B 1 52 ? 0.472 -2.23 0.276 1 98.25 52 SER B O 1
ATOM 1525 N N . VAL B 1 53 ? -0.467 -4.02 -0.634 1 98.5 53 VAL B N 1
ATOM 1526 C CA . VAL B 1 53 ? -0.944 -4.559 0.636 1 98.5 53 VAL B CA 1
ATOM 1527 C C . VAL B 1 53 ? 0.244 -4.934 1.518 1 98.5 53 VAL B C 1
ATOM 1529 O O . VAL B 1 53 ? 0.23 -4.691 2.727 1 98.5 53 VAL B O 1
ATOM 1532 N N . LEU B 1 54 ? 1.194 -5.508 0.897 1 98.56 54 LEU B N 1
ATOM 1533 C CA . LEU B 1 54 ? 2.402 -5.918 1.604 1 98.56 54 LEU B CA 1
ATOM 1534 C C . LEU B 1 54 ? 3.111 -4.711 2.213 1 98.56 54 LEU B C 1
ATOM 1536 O O . LEU B 1 54 ? 3.541 -4.758 3.369 1 98.56 54 LEU B O 1
ATOM 1540 N N . GLN B 1 55 ? 3.252 -3.668 1.444 1 98.38 55 GLN B N 1
ATOM 1541 C CA . GLN B 1 55 ? 3.883 -2.451 1.943 1 98.38 55 GLN B CA 1
ATOM 1542 C C . GLN B 1 55 ? 3.104 -1.869 3.119 1 98.38 55 GLN B C 1
ATOM 1544 O O . GLN B 1 55 ? 3.695 -1.44 4.113 1 98.38 55 GLN B O 1
ATOM 1549 N N . GLU B 1 56 ? 1.827 -1.869 2.971 1 97.69 56 GLU B N 1
ATOM 1550 C CA . GLU B 1 56 ? 0.991 -1.401 4.074 1 97.69 56 GLU B CA 1
ATOM 1551 C C . GLU B 1 56 ? 1.204 -2.246 5.324 1 97.69 56 GLU B C 1
ATOM 1553 O O . GLU B 1 56 ? 1.302 -1.713 6.434 1 97.69 56 GLU B O 1
ATOM 1558 N N . ALA B 1 57 ? 1.26 -3.518 5.148 1 97.56 57 ALA B N 1
ATOM 1559 C CA . ALA B 1 57 ? 1.427 -4.449 6.262 1 97.56 57 ALA B CA 1
ATOM 1560 C C . ALA B 1 57 ? 2.754 -4.219 6.977 1 97.56 57 ALA B C 1
ATOM 1562 O O . ALA B 1 57 ? 2.875 -4.484 8.172 1 97.56 57 ALA B O 1
ATOM 1563 N N . VAL B 1 58 ? 3.744 -3.77 6.285 1 97.75 58 VAL B N 1
ATOM 1564 C CA . VAL B 1 58 ? 5.062 -3.494 6.848 1 97.75 58 VAL B CA 1
ATOM 1565 C C . VAL B 1 58 ? 5.059 -2.125 7.527 1 97.75 58 VAL B C 1
ATOM 1567 O O . VAL B 1 58 ? 5.617 -1.963 8.617 1 97.75 58 VAL B O 1
ATOM 1570 N N . LEU B 1 59 ? 4.367 -1.208 6.902 1 98.25 59 LEU B N 1
ATOM 1571 C CA . LEU B 1 59 ? 4.508 0.185 7.312 1 98.25 59 LEU B CA 1
ATOM 1572 C C . LEU B 1 59 ? 3.605 0.493 8.5 1 98.25 59 LEU B C 1
ATOM 1574 O O . LEU B 1 59 ? 3.914 1.376 9.305 1 98.25 59 LEU B O 1
ATOM 1578 N N . GLU B 1 60 ? 2.527 -0.247 8.602 1 96.38 60 GLU B N 1
ATOM 1579 C CA . GLU B 1 60 ? 1.621 0.021 9.711 1 96.38 60 GLU B CA 1
ATOM 1580 C C . GLU B 1 60 ? 2.312 -0.206 11.055 1 96.38 60 GLU B C 1
ATOM 1582 O O . GLU B 1 60 ? 2.365 0.697 11.891 1 96.38 60 GLU B O 1
ATOM 1587 N N . PRO B 1 61 ? 2.904 -1.382 11.312 1 95 61 PRO B N 1
ATOM 1588 C CA . PRO B 1 61 ? 3.633 -1.558 12.57 1 95 61 PRO B CA 1
ATOM 1589 C C . PRO B 1 61 ? 4.832 -0.619 12.695 1 95 61 PRO B C 1
ATOM 1591 O O . PRO B 1 61 ? 5.172 -0.191 13.797 1 95 61 PRO B O 1
ATOM 1594 N N . TRP B 1 62 ? 5.477 -0.318 11.602 1 96.81 62 TRP B N 1
ATOM 1595 C CA . TRP B 1 62 ? 6.578 0.639 11.602 1 96.81 62 TRP B CA 1
ATOM 1596 C C . TRP B 1 62 ? 6.125 1.989 12.148 1 96.81 62 TRP B C 1
ATOM 1598 O O . TRP B 1 62 ? 6.82 2.6 12.961 1 96.81 62 TRP B O 1
ATOM 1608 N N . TYR B 1 63 ? 4.992 2.49 11.664 1 97.25 63 TYR B N 1
ATOM 1609 C CA . TYR B 1 63 ? 4.496 3.787 12.117 1 97.25 63 TYR B CA 1
ATOM 1610 C C . TYR B 1 63 ? 4.363 3.822 13.633 1 97.25 63 TYR B C 1
ATOM 1612 O O . TYR B 1 63 ? 4.711 4.82 14.266 1 97.25 63 TYR B O 1
ATOM 1620 N N . ASN B 1 64 ? 3.934 2.738 14.18 1 93.56 64 ASN B N 1
ATOM 1621 C CA . ASN B 1 64 ? 3.723 2.65 15.617 1 93.56 64 ASN B CA 1
ATOM 1622 C C . ASN B 1 64 ? 5.047 2.605 16.375 1 93.56 64 ASN B C 1
ATOM 1624 O O . ASN B 1 64 ? 5.09 2.887 17.578 1 93.56 64 ASN B O 1
ATOM 1628 N N . SER B 1 65 ? 6.117 2.273 15.719 1 93.44 65 SER B N 1
ATOM 1629 C CA . SER B 1 65 ? 7.434 2.186 16.344 1 93.44 65 SER B CA 1
ATOM 1630 C C . SER B 1 65 ? 8.062 3.564 16.484 1 93.44 65 SER B C 1
ATOM 1632 O O . SER B 1 65 ? 9.062 3.723 17.203 1 93.44 65 SER B O 1
ATOM 1634 N N . LYS B 1 66 ? 7.57 4.574 15.805 1 92.44 66 LYS B N 1
ATOM 1635 C CA . LYS B 1 66 ? 8.031 5.961 15.836 1 92.44 66 LYS B CA 1
ATOM 1636 C C . LYS B 1 66 ? 9.414 6.098 15.203 1 92.44 66 LYS B C 1
ATOM 1638 O O . LYS B 1 66 ? 10.094 7.102 15.406 1 92.44 66 LYS B O 1
ATOM 1643 N N . GLU B 1 67 ? 9.867 5 14.531 1 95.62 67 GLU B N 1
ATOM 1644 C CA . GLU B 1 67 ? 11.109 5.086 13.766 1 95.62 67 GLU B CA 1
ATOM 1645 C C . GLU B 1 67 ? 11 6.133 12.656 1 95.62 67 GLU B C 1
ATOM 1647 O O . GLU B 1 67 ? 9.898 6.52 12.273 1 95.62 67 GLU B O 1
ATOM 1652 N N . SER B 1 68 ? 12.125 6.547 12.117 1 96.69 68 SER B N 1
ATOM 1653 C CA . SER B 1 68 ? 12.164 7.602 11.109 1 96.69 68 SER B CA 1
ATOM 1654 C C . SER B 1 68 ? 11.609 7.117 9.773 1 96.69 68 SER B C 1
ATOM 1656 O O . SER B 1 68 ? 11.477 5.91 9.555 1 96.69 68 SER B O 1
ATOM 1658 N N . THR B 1 69 ? 11.289 8.016 8.898 1 97.19 69 THR B N 1
ATOM 1659 C CA . THR B 1 69 ? 10.82 7.684 7.559 1 97.19 69 THR B CA 1
ATOM 1660 C C . THR B 1 69 ? 11.883 6.902 6.793 1 97.19 69 THR B C 1
ATOM 1662 O O . THR B 1 69 ? 11.562 5.988 6.031 1 97.19 69 THR B O 1
ATOM 1665 N N . GLU B 1 70 ? 13.102 7.328 7.023 1 97.31 70 GLU B N 1
ATOM 1666 C CA . GLU B 1 70 ? 14.195 6.594 6.406 1 97.31 70 GLU B CA 1
ATOM 1667 C C . GLU B 1 70 ? 14.172 5.121 6.816 1 97.31 70 GLU B C 1
ATOM 1669 O O . GLU B 1 70 ? 14.344 4.234 5.977 1 97.31 70 GLU B O 1
ATOM 1674 N N . GLU B 1 71 ? 13.961 4.883 8.016 1 97.56 71 GLU B N 1
ATOM 1675 C CA . GLU B 1 71 ? 13.867 3.51 8.5 1 97.56 71 GLU B CA 1
ATOM 1676 C C . GLU B 1 71 ? 12.672 2.789 7.891 1 97.56 71 GLU B C 1
ATOM 1678 O O . GLU B 1 71 ? 12.742 1.599 7.582 1 97.56 71 GLU B O 1
ATOM 1683 N N . GLY B 1 72 ? 11.562 3.506 7.734 1 98 72 GLY B N 1
ATOM 1684 C CA . GLY B 1 72 ? 10.398 2.941 7.066 1 98 72 GLY B CA 1
ATOM 1685 C C . GLY B 1 72 ? 10.688 2.506 5.641 1 98 72 GLY B C 1
ATOM 1686 O O . GLY B 1 72 ? 10.367 1.379 5.254 1 98 72 GLY B O 1
ATOM 1687 N N . HIS B 1 73 ? 11.336 3.426 4.93 1 97.69 73 HIS B N 1
ATOM 1688 C CA . HIS B 1 73 ? 11.727 3.1 3.562 1 97.69 73 HIS B CA 1
ATOM 1689 C C . HIS B 1 73 ? 12.648 1.885 3.527 1 97.69 73 HIS B C 1
ATOM 1691 O O . HIS B 1 73 ? 12.484 0.998 2.686 1 97.69 73 HIS B O 1
ATOM 1697 N N . ASN B 1 74 ? 13.562 1.885 4.438 1 97.38 74 ASN B N 1
ATOM 1698 C CA . ASN B 1 74 ? 14.516 0.784 4.5 1 97.38 74 ASN B CA 1
ATOM 1699 C C . ASN B 1 74 ? 13.828 -0.539 4.82 1 97.38 74 ASN B C 1
ATOM 1701 O O . ASN B 1 74 ? 14.203 -1.586 4.289 1 97.38 74 ASN B O 1
ATOM 1705 N N . ARG B 1 75 ? 12.875 -0.498 5.656 1 96.5 75 ARG B N 1
ATOM 1706 C CA . ARG B 1 75 ? 12.125 -1.699 6.016 1 96.5 75 ARG B CA 1
ATOM 1707 C C . ARG B 1 75 ? 11.383 -2.26 4.809 1 96.5 75 ARG B C 1
ATOM 1709 O O . ARG B 1 75 ? 11.398 -3.469 4.57 1 96.5 75 ARG B O 1
ATOM 1716 N N . VAL B 1 76 ? 10.727 -1.39 4.07 1 97.69 76 VAL B N 1
ATOM 1717 C CA . VAL B 1 76 ? 10.008 -1.816 2.873 1 97.69 76 VAL B CA 1
ATOM 1718 C C . VAL B 1 76 ? 10.984 -2.438 1.88 1 97.69 76 VAL B C 1
ATOM 1720 O O . VAL B 1 76 ? 10.758 -3.543 1.384 1 97.69 76 VAL B O 1
ATOM 1723 N N . LYS B 1 77 ? 12.062 -1.75 1.66 1 96.94 77 LYS B N 1
ATOM 1724 C CA . LYS B 1 77 ? 13.07 -2.229 0.719 1 96.94 77 LYS B CA 1
ATOM 1725 C C . LYS B 1 77 ? 13.609 -3.594 1.139 1 96.94 77 LYS B C 1
ATOM 1727 O O . LYS B 1 77 ? 13.781 -4.484 0.302 1 96.94 77 LYS B O 1
ATOM 1732 N N . SER B 1 78 ? 13.859 -3.752 2.377 1 96.19 78 SER B N 1
ATOM 1733 C CA . SER B 1 78 ? 14.484 -4.961 2.902 1 96.19 78 SER B CA 1
ATOM 1734 C C . SER B 1 78 ? 13.492 -6.117 2.957 1 96.19 78 SER B C 1
ATOM 1736 O O . SER B 1 78 ? 13.828 -7.254 2.627 1 96.19 78 SER B O 1
ATOM 1738 N N . LEU B 1 79 ? 12.281 -5.852 3.34 1 97.69 79 LEU B N 1
ATOM 1739 C CA . LEU B 1 79 ? 11.32 -6.914 3.607 1 97.69 79 LEU B CA 1
ATOM 1740 C C . LEU B 1 79 ? 10.523 -7.254 2.352 1 97.69 79 LEU B C 1
ATOM 1742 O O . LEU B 1 79 ? 10.078 -8.391 2.182 1 97.69 79 LEU B O 1
ATOM 1746 N N . CYS B 1 80 ? 10.336 -6.238 1.517 1 98.19 80 CYS B N 1
ATOM 1747 C CA . CYS B 1 80 ? 9.445 -6.434 0.383 1 98.19 80 CYS B CA 1
ATOM 1748 C C . CYS B 1 80 ? 10.227 -6.59 -0.913 1 98.19 80 CYS B C 1
ATOM 1750 O O . CYS B 1 80 ? 9.641 -6.656 -1.995 1 98.19 80 CYS B O 1
ATOM 1752 N N . GLY B 1 81 ? 11.508 -6.617 -0.801 1 97.62 81 GLY B N 1
ATOM 1753 C CA . GLY B 1 81 ? 12.336 -6.762 -1.989 1 97.62 81 GLY B CA 1
ATOM 1754 C C . GLY B 1 81 ? 12.25 -8.141 -2.615 1 97.62 81 GLY B C 1
ATOM 1755 O O . GLY B 1 81 ? 11.969 -9.125 -1.926 1 97.62 81 GLY B O 1
ATOM 1756 N N . ASN B 1 82 ? 12.555 -8.164 -3.895 1 97.81 82 ASN B N 1
ATOM 1757 C CA . ASN B 1 82 ? 12.422 -9.406 -4.648 1 97.81 82 ASN B CA 1
ATOM 1758 C C . ASN B 1 82 ? 13.312 -10.508 -4.078 1 97.81 82 ASN B C 1
ATOM 1760 O O . ASN B 1 82 ? 12.898 -11.664 -3.994 1 97.81 82 ASN B O 1
ATOM 1764 N N . LYS B 1 83 ? 14.492 -10.219 -3.75 1 97.06 83 LYS B N 1
ATOM 1765 C CA . LYS B 1 83 ? 15.414 -11.219 -3.215 1 97.06 83 LYS B CA 1
ATOM 1766 C C . LYS B 1 83 ? 14.859 -11.852 -1.94 1 97.06 83 LYS B C 1
ATOM 1768 O O . LYS B 1 83 ? 14.867 -13.078 -1.792 1 97.06 83 LYS B O 1
ATOM 1773 N N . ARG B 1 84 ? 14.398 -11.055 -1.058 1 97.81 84 ARG B N 1
ATOM 1774 C CA . ARG B 1 84 ? 13.836 -11.539 0.2 1 97.81 84 ARG B CA 1
ATOM 1775 C C . ARG B 1 84 ? 12.578 -12.367 -0.044 1 97.81 84 ARG B C 1
ATOM 1777 O O . ARG B 1 84 ? 12.398 -13.422 0.563 1 97.81 84 ARG B O 1
ATOM 1784 N N . LEU B 1 85 ? 11.742 -11.906 -0.907 1 98.44 85 LEU B N 1
ATOM 1785 C CA . LEU B 1 85 ? 10.492 -12.602 -1.196 1 98.44 85 LEU B CA 1
ATOM 1786 C C . LEU B 1 85 ? 10.766 -13.953 -1.854 1 98.44 85 LEU B C 1
ATOM 1788 O O . LEU B 1 85 ? 10.062 -14.93 -1.59 1 98.44 85 LEU B O 1
ATOM 1792 N N . LYS B 1 86 ? 11.773 -13.953 -2.709 1 97.88 86 LYS B N 1
ATOM 1793 C CA . LYS B 1 86 ? 12.195 -15.227 -3.273 1 97.88 86 LYS B CA 1
ATOM 1794 C C . LYS B 1 86 ? 12.641 -16.188 -2.176 1 97.88 86 LYS B C 1
ATOM 1796 O O . LYS B 1 86 ? 12.266 -17.375 -2.189 1 97.88 86 LYS B O 1
ATOM 1801 N N . GLU B 1 87 ? 13.406 -15.734 -1.255 1 97.69 87 GLU B N 1
ATOM 1802 C CA . GLU B 1 87 ? 13.867 -16.562 -0.148 1 97.69 87 GLU B CA 1
ATOM 1803 C C . GLU B 1 87 ? 12.703 -17.109 0.667 1 97.69 87 GLU B C 1
ATOM 1805 O O . GLU B 1 87 ? 12.711 -18.266 1.08 1 97.69 87 GLU B O 1
ATOM 1810 N N . ILE B 1 88 ? 11.719 -16.312 0.88 1 98.19 88 ILE B N 1
ATOM 1811 C CA . ILE B 1 88 ? 10.531 -16.703 1.628 1 98.19 88 ILE B CA 1
ATOM 1812 C C . ILE B 1 88 ? 9.789 -17.797 0.865 1 98.19 88 ILE B C 1
ATOM 1814 O O . ILE B 1 88 ? 9.375 -18.812 1.452 1 98.19 88 ILE B O 1
ATOM 1818 N N . ALA B 1 89 ? 9.617 -17.578 -0.432 1 97.88 89 ALA B N 1
ATOM 1819 C CA . ALA B 1 89 ? 8.938 -18.578 -1.259 1 97.88 89 ALA B CA 1
ATOM 1820 C C . ALA B 1 89 ? 9.656 -19.922 -1.199 1 97.88 89 ALA B C 1
ATOM 1822 O O . ALA B 1 89 ? 9.016 -20.969 -1.074 1 97.88 89 ALA B O 1
ATOM 1823 N N . GLN B 1 90 ? 10.945 -19.875 -1.226 1 96.62 90 GLN B N 1
ATOM 1824 C CA . GLN B 1 90 ? 11.75 -21.078 -1.229 1 96.62 90 GLN B CA 1
ATOM 1825 C C . GLN B 1 90 ? 11.727 -21.766 0.138 1 96.62 90 GLN B C 1
ATOM 1827 O O . GLN B 1 90 ? 11.445 -22.953 0.239 1 96.62 90 GLN B O 1
ATOM 1832 N N . ARG B 1 91 ? 11.945 -21.047 1.161 1 96.69 91 ARG B N 1
ATOM 1833 C CA . ARG B 1 91 ? 12.062 -21.609 2.498 1 96.69 91 ARG B CA 1
ATOM 1834 C C . ARG B 1 91 ? 10.727 -22.156 2.988 1 96.69 91 ARG B C 1
ATOM 1836 O O . ARG B 1 91 ? 10.672 -23.156 3.705 1 96.69 91 ARG B O 1
ATOM 1843 N N . SER B 1 92 ? 9.656 -21.5 2.621 1 97 92 SER B N 1
ATOM 1844 C CA . SER B 1 92 ? 8.336 -21.922 3.078 1 97 92 SER B CA 1
ATOM 1845 C C . SER B 1 92 ? 7.809 -23.094 2.258 1 97 92 SER B C 1
ATOM 1847 O O . SER B 1 92 ? 6.863 -23.766 2.668 1 97 92 SER B O 1
ATOM 1849 N N . GLY B 1 93 ? 8.352 -23.266 1.032 1 96.56 93 GLY B N 1
ATOM 1850 C CA . GLY B 1 93 ? 7.902 -24.328 0.147 1 96.56 93 GLY B CA 1
ATOM 1851 C C . GLY B 1 93 ? 6.883 -23.859 -0.874 1 96.56 93 GLY B C 1
ATOM 1852 O O . GLY B 1 93 ? 6.434 -24.641 -1.716 1 96.56 93 GLY B O 1
ATOM 1853 N N . ILE B 1 94 ? 6.59 -22.594 -0.902 1 97.56 94 ILE B N 1
ATOM 1854 C CA . ILE B 1 94 ? 5.625 -22.031 -1.836 1 97.56 94 ILE B CA 1
ATOM 1855 C C . ILE B 1 94 ? 6.098 -22.25 -3.27 1 97.56 94 ILE B C 1
ATOM 1857 O O . ILE B 1 94 ? 5.289 -22.516 -4.164 1 97.56 94 ILE B O 1
ATOM 1861 N N . SER B 1 95 ? 7.402 -22.203 -3.469 1 96.31 95 SER B N 1
ATOM 1862 C CA . SER B 1 95 ? 7.988 -22.328 -4.801 1 96.31 95 SER B CA 1
ATOM 1863 C C . SER B 1 95 ? 7.562 -23.625 -5.469 1 96.31 95 SER B C 1
ATOM 1865 O O . SER B 1 95 ? 7.41 -23.688 -6.691 1 96.31 95 SER B O 1
ATOM 1867 N N . ASP B 1 96 ? 7.27 -24.641 -4.691 1 94.19 96 ASP B N 1
ATOM 1868 C CA . ASP B 1 96 ? 6.938 -25.969 -5.199 1 94.19 96 ASP B CA 1
ATOM 1869 C C . ASP B 1 96 ? 5.531 -26 -5.801 1 94.19 96 ASP B C 1
ATOM 1871 O O . ASP B 1 96 ? 5.172 -26.938 -6.512 1 94.19 96 ASP B O 1
ATOM 1875 N N . PHE B 1 97 ? 4.789 -24.984 -5.57 1 95.25 97 PHE B N 1
ATOM 1876 C CA . PHE B 1 97 ? 3.385 -25 -5.965 1 95.25 97 PHE B CA 1
ATOM 1877 C C . PHE B 1 97 ? 3.143 -24.047 -7.137 1 95.25 97 PHE B C 1
ATOM 1879 O O . PHE B 1 97 ? 2.035 -24 -7.676 1 95.25 97 PHE B O 1
ATOM 1886 N N . ILE B 1 98 ? 4.168 -23.281 -7.527 1 95.94 98 ILE B N 1
ATOM 1887 C CA . ILE B 1 98 ? 4.016 -22.312 -8.609 1 95.94 98 ILE B CA 1
ATOM 1888 C C . ILE B 1 98 ? 3.787 -23.047 -9.93 1 95.94 98 ILE B C 1
ATOM 1890 O O . ILE B 1 98 ? 4.547 -23.953 -10.289 1 95.94 98 ILE B O 1
ATOM 1894 N N . ALA B 1 99 ? 2.672 -22.734 -10.547 1 92.94 99 ALA B N 1
ATOM 1895 C CA . ALA B 1 99 ? 2.426 -23.234 -11.891 1 92.94 99 ALA B CA 1
ATOM 1896 C C . ALA B 1 99 ? 3.27 -22.5 -12.922 1 92.94 99 ALA B C 1
ATOM 1898 O O . ALA B 1 99 ? 2.953 -21.359 -13.289 1 92.94 99 ALA B O 1
ATOM 1899 N N . LYS B 1 100 ? 4.355 -23.078 -13.273 1 87 100 LYS B N 1
ATOM 1900 C CA . LYS B 1 100 ? 5.297 -22.438 -14.18 1 87 100 LYS B CA 1
ATOM 1901 C C . LYS B 1 100 ? 5.43 -23.219 -15.484 1 87 100 LYS B C 1
ATOM 1903 O O . LYS B 1 100 ? 4.898 -24.328 -15.602 1 87 100 LYS B O 1
ATOM 1908 N N . ASN B 1 101 ? 6.113 -22.484 -16.453 1 73.12 101 ASN B N 1
ATOM 1909 C CA . ASN B 1 101 ? 6.406 -23.109 -17.734 1 73.12 101 ASN B CA 1
ATOM 1910 C C . ASN B 1 101 ? 7.207 -24.391 -17.562 1 73.12 101 ASN B C 1
ATOM 1912 O O . ASN B 1 101 ? 8.242 -24.406 -16.891 1 73.12 101 ASN B O 1
ATOM 1916 N N . PRO B 1 102 ? 6.621 -25.422 -18.047 1 65.94 102 PRO B N 1
ATOM 1917 C CA . PRO B 1 102 ? 7.266 -26.719 -17.922 1 65.94 102 PRO B CA 1
ATOM 1918 C C . PRO B 1 102 ? 8.695 -26.719 -18.469 1 65.94 102 PRO B C 1
ATOM 1920 O O . PRO B 1 102 ? 9.508 -27.562 -18.062 1 65.94 102 PRO B O 1
ATOM 1923 N N . CYS B 1 103 ? 8.844 -25.812 -19.391 1 63.5 103 CYS B N 1
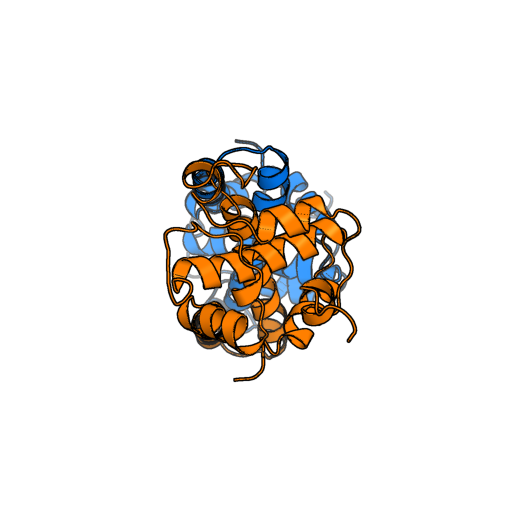ATOM 1924 C CA . CYS B 1 103 ? 10.172 -25.828 -19.984 1 63.5 103 CYS B CA 1
ATOM 1925 C C . CYS B 1 103 ? 11.203 -25.203 -19.047 1 63.5 103 CYS B C 1
ATOM 1927 O O . CYS B 1 103 ? 12.406 -25.328 -19.266 1 63.5 103 CYS B O 1
ATOM 1929 N N . GLN B 1 104 ? 10.617 -24.453 -18.172 1 63 104 GLN B N 1
ATOM 1930 C CA . GLN B 1 104 ? 11.523 -23.828 -17.219 1 63 104 GLN B CA 1
ATOM 1931 C C . GLN B 1 104 ? 11.969 -24.812 -16.141 1 63 104 GLN B C 1
ATOM 1933 O O . GLN B 1 104 ? 11.219 -25.078 -15.203 1 63 104 GLN B O 1
ATOM 1938 N N . GLU B 1 105 ? 12.945 -25.719 -16.609 1 64.94 105 GLU B N 1
ATOM 1939 C CA . GLU B 1 105 ? 13.602 -26.609 -15.648 1 64.94 105 GLU B CA 1
ATOM 1940 C C . GLU B 1 105 ? 14.477 -25.828 -14.672 1 64.94 105 GLU B C 1
ATOM 1942 O O . GLU B 1 105 ? 14.914 -24.719 -14.977 1 64.94 105 GLU B O 1
ATOM 1947 N N . GLY B 1 106 ? 14.352 -26.172 -13.375 1 75.38 106 GLY B N 1
ATOM 1948 C CA . GLY B 1 106 ? 15.258 -25.578 -12.414 1 75.38 106 GLY B CA 1
ATOM 1949 C C . GLY B 1 106 ? 14.555 -24.719 -11.383 1 75.38 106 GLY B C 1
ATOM 1950 O O . GLY B 1 106 ? 13.359 -24.875 -11.133 1 75.38 106 GLY B O 1
ATOM 1951 N N . GLN B 1 107 ? 15.336 -23.906 -10.844 1 85.81 107 GLN B N 1
ATOM 1952 C CA . GLN B 1 107 ? 14.891 -23.031 -9.758 1 85.81 107 GLN B CA 1
ATOM 1953 C C . GLN B 1 107 ? 13.945 -21.953 -10.266 1 85.81 107 GLN B C 1
ATOM 1955 O O . GLN B 1 107 ? 14.109 -21.453 -11.375 1 85.81 107 GLN B O 1
ATOM 1960 N N . VAL B 1 108 ? 12.875 -21.75 -9.594 1 91.69 108 VAL B N 1
ATOM 1961 C CA . VAL B 1 108 ? 11.945 -20.672 -9.922 1 91.69 108 VAL B CA 1
ATOM 1962 C C . VAL B 1 108 ? 12.688 -19.344 -9.977 1 91.69 108 VAL B C 1
ATOM 1964 O O . VAL B 1 108 ? 13.445 -19 -9.055 1 91.69 108 VAL B O 1
ATOM 1967 N N . PRO B 1 109 ? 12.562 -18.641 -11.078 1 94 109 PRO B N 1
ATOM 1968 C CA . PRO B 1 109 ? 13.203 -17.328 -11.164 1 94 109 PRO B CA 1
ATOM 1969 C C . PRO B 1 109 ? 12.797 -16.391 -10.023 1 94 109 PRO B C 1
ATOM 1971 O O . PRO B 1 109 ? 11.68 -16.484 -9.516 1 94 109 PRO B O 1
ATOM 1974 N N . GLN B 1 110 ? 13.75 -15.539 -9.625 1 96.44 110 GLN B N 1
ATOM 1975 C CA . GLN B 1 110 ? 13.562 -14.617 -8.508 1 96.44 110 GLN B CA 1
ATOM 1976 C C . GLN B 1 110 ? 12.289 -13.797 -8.688 1 96.44 110 GLN B C 1
ATOM 1978 O O . GLN B 1 110 ? 11.469 -13.711 -7.77 1 96.44 110 GLN B O 1
ATOM 1983 N N . GLU B 1 111 ? 12.078 -13.234 -9.875 1 95.94 111 GLU B N 1
ATOM 1984 C CA . GLU B 1 111 ? 10.922 -12.383 -10.133 1 95.94 111 GLU B CA 1
ATOM 1985 C C . GLU B 1 111 ? 9.617 -13.172 -10 1 95.94 111 GLU B C 1
ATOM 1987 O O . GLU B 1 111 ? 8.633 -12.664 -9.453 1 95.94 111 GLU B O 1
ATOM 1992 N N . THR B 1 112 ? 9.609 -14.375 -10.477 1 96.56 112 THR B N 1
ATOM 1993 C CA . THR B 1 112 ? 8.43 -15.227 -10.422 1 96.56 112 THR B CA 1
ATOM 1994 C C . THR B 1 112 ? 8.086 -15.586 -8.984 1 96.56 112 THR B C 1
ATOM 1996 O O . THR B 1 112 ? 6.926 -15.484 -8.57 1 96.56 112 THR B O 1
ATOM 1999 N N . ALA B 1 113 ? 9.117 -15.961 -8.258 1 97.44 113 ALA B N 1
ATOM 2000 C CA . ALA B 1 113 ? 8.914 -16.328 -6.859 1 97.44 113 ALA B CA 1
ATOM 2001 C C . ALA B 1 113 ? 8.398 -15.133 -6.055 1 97.44 113 ALA B C 1
ATOM 2003 O O . ALA B 1 113 ? 7.441 -15.258 -5.293 1 97.44 113 ALA B O 1
ATOM 2004 N N . ALA B 1 114 ? 9.047 -14.008 -6.266 1 98.38 114 ALA B N 1
ATOM 2005 C CA . ALA B 1 114 ? 8.656 -12.797 -5.551 1 98.38 114 ALA B CA 1
ATOM 2006 C C . ALA B 1 114 ? 7.227 -12.391 -5.891 1 98.38 114 ALA B C 1
ATOM 2008 O O . ALA B 1 114 ? 6.426 -12.109 -4.996 1 98.38 114 ALA B O 1
ATOM 2009 N N . SER B 1 115 ? 6.891 -12.445 -7.141 1 98.19 115 SER B N 1
ATOM 2010 C CA . SER B 1 115 ? 5.547 -12.086 -7.586 1 98.19 115 SER B CA 1
ATOM 2011 C C . SER B 1 115 ? 4.504 -13.031 -7.004 1 98.19 115 SER B C 1
ATOM 2013 O O . SER B 1 115 ? 3.377 -12.617 -6.715 1 98.19 115 SER B O 1
ATOM 2015 N N . THR B 1 116 ? 4.879 -14.273 -6.914 1 98.5 116 THR B N 1
ATOM 2016 C CA . THR B 1 116 ? 3.941 -15.25 -6.371 1 98.5 116 THR B CA 1
ATOM 2017 C C . THR B 1 116 ? 3.619 -14.93 -4.914 1 98.5 116 THR B C 1
ATOM 2019 O O . THR B 1 116 ? 2.457 -14.984 -4.504 1 98.5 116 THR B O 1
ATOM 2022 N N . VAL B 1 117 ? 4.645 -14.539 -4.109 1 98.81 117 VAL B N 1
ATOM 2023 C CA . VAL B 1 117 ? 4.41 -14.164 -2.717 1 98.81 117 VAL B CA 1
ATOM 2024 C C . VAL B 1 117 ? 3.504 -12.938 -2.658 1 98.81 117 VAL B C 1
ATOM 2026 O O . VAL B 1 117 ? 2.527 -12.914 -1.907 1 98.81 117 VAL B O 1
ATOM 2029 N N . GLU B 1 118 ? 3.814 -11.977 -3.482 1 98.88 118 GLU B N 1
ATOM 2030 C CA . GLU B 1 118 ? 2.986 -10.773 -3.543 1 98.88 118 GLU B CA 1
ATOM 2031 C C . GLU B 1 118 ? 1.55 -11.117 -3.926 1 98.88 118 GLU B C 1
ATOM 2033 O O . GLU B 1 118 ? 0.604 -10.625 -3.303 1 98.88 118 GLU B O 1
ATOM 2038 N N . ALA B 1 119 ? 1.421 -11.969 -4.883 1 98.88 119 ALA B N 1
ATOM 2039 C CA . ALA B 1 119 ? 0.103 -12.359 -5.379 1 98.88 119 ALA B CA 1
ATOM 2040 C C . ALA B 1 119 ? -0.684 -13.117 -4.316 1 98.88 119 ALA B C 1
ATOM 2042 O O . ALA B 1 119 ? -1.898 -12.945 -4.191 1 98.88 119 ALA B O 1
ATOM 2043 N N . LEU B 1 120 ? -0.019 -13.961 -3.59 1 98.88 120 LEU B N 1
ATOM 2044 C CA . LEU B 1 120 ? -0.681 -14.672 -2.504 1 98.88 120 LEU B CA 1
ATOM 2045 C C . LEU B 1 120 ? -1.198 -13.703 -1.451 1 98.88 120 LEU B C 1
ATOM 2047 O O . LEU B 1 120 ? -2.307 -13.867 -0.937 1 98.88 120 LEU B O 1
ATOM 2051 N N . VAL B 1 121 ? -0.397 -12.719 -1.155 1 98.88 121 VAL B N 1
ATOM 2052 C CA . VAL B 1 121 ? -0.826 -11.68 -0.23 1 98.88 121 VAL B CA 1
ATOM 2053 C C . VAL B 1 121 ? -2.072 -10.984 -0.775 1 98.88 121 VAL B C 1
ATOM 2055 O O . VAL B 1 121 ? -3.057 -10.805 -0.055 1 98.88 121 VAL B O 1
ATOM 2058 N N . GLY B 1 122 ? -2.025 -10.594 -2.055 1 98.75 122 GLY B N 1
ATOM 2059 C CA . GLY B 1 122 ? -3.191 -9.992 -2.684 1 98.75 122 GLY B CA 1
ATOM 2060 C C . GLY B 1 122 ? -4.414 -10.891 -2.643 1 98.75 122 GLY B C 1
ATOM 2061 O O . GLY B 1 122 ? -5.523 -10.422 -2.361 1 98.75 122 GLY B O 1
ATOM 2062 N N . ALA B 1 123 ? -4.258 -12.156 -2.896 1 98.81 123 ALA B N 1
ATOM 2063 C CA . ALA B 1 123 ? -5.344 -13.133 -2.891 1 98.81 123 ALA B CA 1
ATOM 2064 C C . ALA B 1 123 ? -5.973 -13.242 -1.505 1 98.81 123 ALA B C 1
ATOM 2066 O O . ALA B 1 123 ? -7.199 -13.227 -1.368 1 98.81 123 ALA B O 1
ATOM 2067 N N . VAL B 1 124 ? -5.129 -13.367 -0.507 1 98.75 124 VAL B N 1
ATOM 2068 C CA . VAL B 1 124 ? -5.617 -13.461 0.865 1 98.75 124 VAL B CA 1
ATOM 2069 C C . VAL B 1 124 ? -6.414 -12.211 1.221 1 98.75 124 VAL B C 1
ATOM 2071 O O . VAL B 1 124 ? -7.508 -12.297 1.782 1 98.75 124 VAL B O 1
ATOM 2074 N N . TYR B 1 125 ? -5.848 -11.102 0.884 1 98.62 125 TYR B N 1
ATOM 2075 C CA . TYR B 1 125 ? -6.477 -9.828 1.203 1 98.62 125 TYR B CA 1
ATOM 2076 C C . TYR B 1 125 ? -7.875 -9.742 0.609 1 98.62 125 TYR B C 1
ATOM 2078 O O . TYR B 1 125 ? -8.828 -9.391 1.304 1 98.62 125 TYR B O 1
ATOM 2086 N N . ILE B 1 126 ? -8.039 -10.094 -0.609 1 98 126 ILE B N 1
ATOM 2087 C CA . ILE B 1 126 ? -9.336 -10.062 -1.273 1 98 126 ILE B CA 1
ATOM 2088 C C . ILE B 1 126 ? -10.258 -11.117 -0.66 1 98 126 ILE B C 1
ATOM 2090 O O . ILE B 1 126 ? -11.414 -10.836 -0.357 1 98 126 ILE B O 1
ATOM 2094 N N . ASP B 1 127 ? -9.758 -12.281 -0.466 1 98.38 127 ASP B N 1
ATOM 2095 C CA . ASP B 1 127 ? -10.555 -13.422 -0.023 1 98.38 127 ASP B CA 1
ATOM 2096 C C . ASP B 1 127 ? -11.109 -13.188 1.379 1 98.38 127 ASP B C 1
ATOM 2098 O O . ASP B 1 127 ? -12.234 -13.609 1.684 1 98.38 127 ASP B O 1
ATOM 2102 N N . CYS B 1 128 ? -10.352 -12.477 2.205 1 97.94 128 CYS B N 1
ATOM 2103 C CA . CYS B 1 128 ? -10.781 -12.312 3.59 1 97.94 128 CYS B CA 1
ATOM 2104 C C . CYS B 1 128 ? -11.57 -11.016 3.768 1 97.94 128 CYS B C 1
ATOM 2106 O O . CYS B 1 128 ? -11.859 -10.617 4.895 1 97.94 128 CYS B O 1
ATOM 2108 N N . GLY B 1 129 ? -11.867 -10.336 2.707 1 96 129 GLY B N 1
ATOM 2109 C CA . GLY B 1 129 ? -12.641 -9.102 2.785 1 96 129 GLY B CA 1
ATOM 2110 C C . GLY B 1 129 ? -11.82 -7.91 3.234 1 96 129 GLY B C 1
ATOM 2111 O O . GLY B 1 129 ? -12.273 -7.109 4.055 1 96 129 GLY B O 1
ATOM 2112 N N . GLU B 1 130 ? -10.539 -7.906 2.775 1 96.5 130 GLU B N 1
ATOM 2113 C CA . GLU B 1 130 ? -9.656 -6.762 2.955 1 96.5 130 GLU B CA 1
ATOM 2114 C C . GLU B 1 130 ? -9.328 -6.539 4.43 1 96.5 130 GLU B C 1
ATOM 2116 O O . GLU B 1 130 ? -9.32 -5.402 4.906 1 96.5 130 GLU B O 1
ATOM 2121 N N . ASP B 1 131 ? -9.195 -7.625 5.117 1 96.12 131 ASP B N 1
ATOM 2122 C CA . ASP B 1 131 ? -8.781 -7.609 6.52 1 96.12 131 ASP B CA 1
ATOM 2123 C C . ASP B 1 131 ? -7.27 -7.723 6.648 1 96.12 131 ASP B C 1
ATOM 2125 O O . ASP B 1 131 ? -6.707 -8.812 6.527 1 96.12 131 ASP B O 1
ATOM 2129 N N . ILE B 1 132 ? -6.633 -6.617 7.012 1 96.88 132 ILE B N 1
ATOM 2130 C CA . ILE B 1 132 ? -5.176 -6.562 7.043 1 96.88 132 ILE B CA 1
ATOM 2131 C C . ILE B 1 132 ? -4.648 -7.453 8.164 1 96.88 132 ILE B C 1
ATOM 2133 O O . ILE B 1 132 ? -3.523 -7.953 8.094 1 96.88 132 ILE B O 1
ATOM 2137 N N . SER B 1 133 ? -5.391 -7.66 9.188 1 96.75 133 SER B N 1
ATOM 2138 C CA . SER B 1 133 ? -4.961 -8.516 10.281 1 96.75 133 SER B CA 1
ATOM 2139 C C . SER B 1 133 ? -4.777 -9.961 9.82 1 96.75 133 SER B C 1
ATOM 2141 O O . SER B 1 133 ? -3.877 -10.656 10.289 1 96.75 133 SER B O 1
ATOM 2143 N N . LYS B 1 134 ? -5.637 -10.422 8.914 1 97.94 134 LYS B N 1
ATOM 2144 C CA . LYS B 1 134 ? -5.484 -11.758 8.352 1 97.94 134 LYS B CA 1
ATOM 2145 C C . LYS B 1 134 ? -4.238 -11.852 7.477 1 97.94 134 LYS B C 1
ATOM 2147 O O . LYS B 1 134 ? -3.551 -12.875 7.473 1 97.94 134 LYS B O 1
ATOM 2152 N N . VAL B 1 135 ? -3.951 -10.781 6.781 1 98.44 135 VAL B N 1
ATOM 2153 C CA . VAL B 1 135 ? -2.723 -10.719 5.996 1 98.44 135 VAL B CA 1
ATOM 2154 C C . VAL B 1 135 ? -1.514 -10.844 6.922 1 98.44 135 VAL B C 1
ATOM 2156 O O . VAL B 1 135 ? -0.585 -11.609 6.645 1 98.44 135 VAL B O 1
ATOM 2159 N N . HIS B 1 136 ? -1.571 -10.141 8.023 1 98.19 136 HIS B N 1
ATOM 2160 C CA . HIS B 1 136 ? -0.477 -10.203 8.984 1 98.19 136 HIS B CA 1
ATOM 2161 C C . HIS B 1 136 ? -0.278 -11.625 9.5 1 98.19 136 HIS B C 1
ATOM 2163 O O . HIS B 1 136 ? 0.857 -12.078 9.656 1 98.19 136 HIS B O 1
ATOM 2169 N N . GLN B 1 137 ? -1.333 -12.312 9.758 1 98.44 137 GLN B N 1
ATOM 2170 C CA . GLN B 1 137 ? -1.252 -13.688 10.234 1 98.44 137 GLN B CA 1
ATOM 2171 C C . GLN B 1 137 ? -0.585 -14.586 9.195 1 98.44 137 GLN B C 1
ATOM 2173 O O . GLN B 1 137 ? 0.251 -15.422 9.539 1 98.44 137 GLN B O 1
ATOM 2178 N N . VAL B 1 138 ? -0.962 -14.414 7.957 1 98.69 138 VAL B N 1
ATOM 2179 C CA . VAL B 1 138 ? -0.389 -15.211 6.875 1 98.69 138 VAL B CA 1
ATOM 2180 C C . VAL B 1 138 ? 1.103 -14.906 6.75 1 98.69 138 VAL B C 1
ATOM 2182 O O . VAL B 1 138 ? 1.913 -15.828 6.582 1 98.69 138 VAL B O 1
ATOM 2185 N N . LEU B 1 139 ? 1.469 -13.625 6.824 1 98.56 139 LEU B N 1
ATOM 2186 C CA . LEU B 1 139 ? 2.869 -13.227 6.742 1 98.56 139 LEU B CA 1
ATOM 2187 C C . LEU B 1 139 ? 3.674 -13.82 7.895 1 98.56 139 LEU B C 1
ATOM 2189 O O . LEU B 1 139 ? 4.816 -14.234 7.707 1 98.56 139 LEU B O 1
ATOM 2193 N N . GLU B 1 140 ? 3.055 -13.852 9.039 1 98 140 GLU B N 1
ATOM 2194 C CA . GLU B 1 140 ? 3.697 -14.484 10.188 1 98 140 GLU B CA 1
ATOM 2195 C C . GLU B 1 140 ? 3.908 -15.977 9.953 1 98 140 GLU B C 1
ATOM 2197 O O . GLU B 1 140 ? 4.961 -16.531 10.281 1 98 140 GLU B O 1
ATOM 2202 N N . ALA B 1 141 ? 2.92 -16.625 9.398 1 98.12 141 ALA B N 1
ATOM 2203 C CA . ALA B 1 141 ? 2.959 -18.062 9.156 1 98.12 141 ALA B CA 1
ATOM 2204 C C . ALA B 1 141 ? 4.133 -18.438 8.25 1 98.12 141 ALA B C 1
ATOM 2206 O O . ALA B 1 141 ? 4.703 -19.516 8.383 1 98.12 141 ALA B O 1
ATOM 2207 N N . ILE B 1 142 ? 4.547 -17.5 7.375 1 98 142 ILE B N 1
ATOM 2208 C CA . ILE B 1 142 ? 5.613 -17.828 6.438 1 98 142 ILE B CA 1
ATOM 2209 C C . ILE B 1 142 ? 6.91 -17.141 6.859 1 98 142 ILE B C 1
ATOM 2211 O O . ILE B 1 142 ? 7.824 -16.969 6.051 1 98 142 ILE B O 1
ATOM 2215 N N . ASP B 1 143 ? 6.973 -16.641 8.141 1 97.25 143 ASP B N 1
ATOM 2216 C CA . ASP B 1 143 ? 8.156 -16.047 8.75 1 97.25 143 ASP B CA 1
ATOM 2217 C C . ASP B 1 143 ? 8.641 -14.844 7.957 1 97.25 143 ASP B C 1
ATOM 2219 O O . ASP B 1 143 ? 9.844 -14.664 7.754 1 97.25 143 ASP B O 1
ATOM 2223 N N . PHE B 1 144 ? 7.691 -14.047 7.473 1 97.94 144 PHE B N 1
ATOM 2224 C CA . PHE B 1 144 ? 7.984 -12.883 6.641 1 97.94 144 PHE B CA 1
ATOM 2225 C C . PHE B 1 144 ? 8.781 -11.844 7.426 1 97.94 144 PHE B C 1
ATOM 2227 O O . PHE B 1 144 ? 9.695 -11.211 6.887 1 97.94 144 PHE B O 1
ATOM 2234 N N . PHE B 1 145 ? 8.484 -11.68 8.695 1 95 145 PHE B N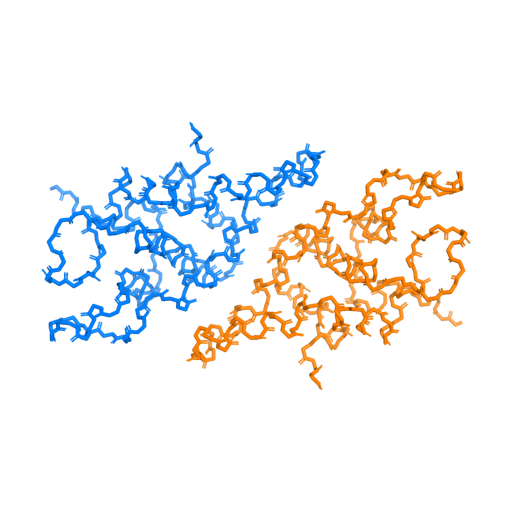 1
ATOM 2235 C CA . PHE B 1 145 ? 9.062 -10.594 9.484 1 95 145 PHE B CA 1
ATOM 2236 C C . PHE B 1 145 ? 10.336 -11.055 10.18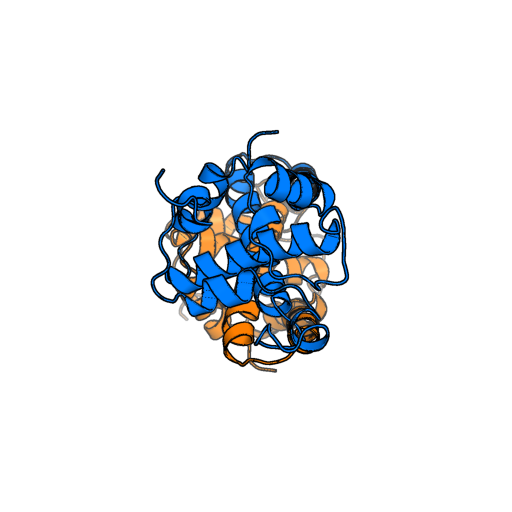 1 95 145 PHE B C 1
ATOM 2238 O O . PHE B 1 145 ? 11.016 -10.258 10.836 1 95 145 PHE B O 1
ATOM 2245 N N . LYS B 1 146 ? 10.648 -12.344 10.078 1 85.25 146 LYS B N 1
ATOM 2246 C CA . LYS B 1 146 ? 11.836 -12.867 10.75 1 85.25 146 LYS B CA 1
ATOM 2247 C C . LYS B 1 146 ? 13.102 -12.57 9.945 1 85.25 146 LYS B C 1
ATOM 2249 O O . LYS B 1 146 ? 13.18 -12.891 8.758 1 85.25 146 LYS B O 1
ATOM 2254 N N . GLU B 1 147 ? 13.945 -11.57 10.273 1 67.5 147 GLU B N 1
ATOM 2255 C CA . GLU B 1 147 ? 15.195 -11.266 9.586 1 67.5 147 GLU B CA 1
ATOM 2256 C C . GLU B 1 147 ? 16.234 -12.359 9.82 1 67.5 147 GLU B C 1
ATOM 2258 O O . GLU B 1 147 ? 16.172 -13.07 10.828 1 67.5 147 GLU B O 1
#

Foldseek 3Di:
DPPDDVCVLLVHDFPDCVLVQQLQEFAQLVVLDVVDDDDNGRLQVLLVQLLVLVLCLQVVVVVVVVDDVVVSVVSSCVLLPLQNQLVLCVVSVVQVRRRHRPVPPDGDDSNRSSSSSSSVLSSQCVRVVNDSVSSNSSCVSSVSVPD/DPPDDVCNLLVHDFPDCVLVQQLQEFAQLVVLDVVDDDDNGRLQVLLVQLLVLVLCLQVVVVVVVVDDVVVSVVSSCVLLPLQNQLVLCVVSVVQVRRRHRPVPPDGDDSNRSSSSSSSVLSSQCVRVVNDSVSSNSSCVSSVSVPD